Protein AF-0000000071013265 (afdb_homodimer)

Radius of gyration: 21.74 Å; Cα contacts (8 Å, |Δi|>4): 635; chains: 2; bounding box: 66×66×53 Å

Structure (mmCIF, N/CA/C/O backbone):
data_AF-0000000071013265-model_v1
#
loop_
_entity.id
_entity.type
_entity.pdbx_description
1 polymer 'GNAT family N-acetyltransferase'
#
loop_
_atom_site.group_PDB
_atom_site.id
_atom_site.type_symbol
_atom_site.label_atom_id
_atom_site.label_alt_id
_atom_site.label_comp_id
_atom_site.label_asym_id
_atom_site.label_entity_id
_atom_site.label_seq_id
_atom_site.pdbx_PDB_ins_code
_atom_site.Cartn_x
_atom_site.Cartn_y
_atom_site.Cartn_z
_atom_site.occupancy
_atom_site.B_iso_or_equiv
_atom_site.auth_seq_id
_atom_site.auth_comp_id
_atom_site.auth_asym_id
_atom_site.auth_atom_id
_atom_site.pdbx_PDB_model_num
ATOM 1 N N . MET A 1 1 ? -6.465 31.328 17.422 1 62.12 1 MET A N 1
ATOM 2 C CA . MET A 1 1 ? -6.059 31.594 16.047 1 62.12 1 MET A CA 1
ATOM 3 C C . MET A 1 1 ? -6.914 30.797 15.062 1 62.12 1 MET A C 1
ATOM 5 O O . MET A 1 1 ? -7.34 29.688 15.367 1 62.12 1 MET A O 1
ATOM 9 N N . SER A 1 2 ? -7.645 31.453 14.031 1 86.62 2 SER A N 1
ATOM 10 C CA . SER A 1 2 ? -8.82 30.938 13.328 1 86.62 2 SER A CA 1
ATOM 11 C C . SER A 1 2 ? -8.43 30.312 11.992 1 86.62 2 SER A C 1
ATOM 13 O O . SER A 1 2 ? -7.605 30.875 11.258 1 86.62 2 SER A O 1
ATOM 15 N N . TYR A 1 3 ? -8.305 29.156 11.797 1 95.19 3 TYR A N 1
ATOM 16 C CA . TYR A 1 3 ? -8.172 28.5 10.5 1 95.19 3 TYR A CA 1
ATOM 17 C C . TYR A 1 3 ? -9.531 28.078 9.953 1 95.19 3 TYR A C 1
ATOM 19 O O . TYR A 1 3 ? -10.5 27.969 10.711 1 95.19 3 TYR A O 1
ATOM 27 N N . ARG A 1 4 ? -9.562 28.047 8.633 1 97.06 4 ARG A N 1
ATOM 28 C CA . ARG A 1 4 ? -10.734 27.547 7.922 1 97.06 4 ARG A CA 1
ATOM 29 C C . ARG A 1 4 ? -10.422 26.219 7.23 1 97.06 4 ARG A C 1
ATOM 31 O O . ARG A 1 4 ? -9.406 26.094 6.539 1 97.06 4 ARG A O 1
ATOM 38 N N . ILE A 1 5 ? -11.344 25.234 7.445 1 98.06 5 ILE A N 1
ATOM 39 C CA . ILE A 1 5 ? -11.164 23.938 6.809 1 98.06 5 ILE A CA 1
ATOM 40 C C . ILE A 1 5 ? -12.117 23.797 5.621 1 98.06 5 ILE A C 1
ATOM 42 O O . ILE A 1 5 ? -13.305 24.094 5.734 1 98.06 5 ILE A O 1
ATOM 46 N N . ARG A 1 6 ? -11.57 23.375 4.52 1 98 6 ARG A N 1
ATOM 47 C CA . ARG A 1 6 ? -12.367 23.172 3.312 1 98 6 ARG A CA 1
ATOM 48 C C . ARG A 1 6 ? -11.797 22.062 2.447 1 98 6 ARG A C 1
ATOM 50 O O . ARG A 1 6 ? -10.703 21.562 2.721 1 98 6 ARG A O 1
ATOM 57 N N . ARG A 1 7 ? -12.531 21.719 1.395 1 97.88 7 ARG A N 1
ATOM 58 C CA . ARG A 1 7 ? -12.047 20.734 0.436 1 97.88 7 ARG A CA 1
ATOM 59 C C . ARG A 1 7 ? -10.906 21.297 -0.401 1 97.88 7 ARG A C 1
ATOM 61 O O . ARG A 1 7 ? -10.883 22.484 -0.71 1 97.88 7 ARG A O 1
ATOM 68 N N . PHE A 1 8 ? -9.992 20.438 -0.788 1 97.25 8 PHE A N 1
ATOM 69 C CA . PHE A 1 8 ? -8.914 20.781 -1.712 1 97.25 8 PHE A CA 1
ATOM 70 C C . PHE A 1 8 ? -9.477 21.094 -3.096 1 97.25 8 PHE A C 1
ATOM 72 O O . PHE A 1 8 ? -10.344 20.375 -3.598 1 97.25 8 PHE A O 1
ATOM 79 N N . ALA A 1 9 ? -8.984 22.188 -3.725 1 96.06 9 ALA A N 1
ATOM 80 C CA . ALA A 1 9 ? -9.43 22.609 -5.051 1 96.06 9 ALA A CA 1
ATOM 81 C C . ALA A 1 9 ? -8.281 22.547 -6.055 1 96.06 9 ALA A C 1
ATOM 83 O O . ALA A 1 9 ? -7.109 22.594 -5.668 1 96.06 9 ALA A O 1
ATOM 84 N N . PRO A 1 10 ? -8.617 22.484 -7.336 1 94.31 10 PRO A N 1
ATOM 85 C CA . PRO A 1 10 ? -7.578 22.453 -8.367 1 94.31 10 PRO A CA 1
ATOM 86 C C . PRO A 1 10 ? -6.645 23.656 -8.305 1 94.31 10 PRO A C 1
ATOM 88 O O . PRO A 1 10 ? -5.477 23.562 -8.688 1 94.31 10 PRO A O 1
ATOM 91 N N . THR A 1 11 ? -7.09 24.719 -7.82 1 95.5 11 THR A N 1
A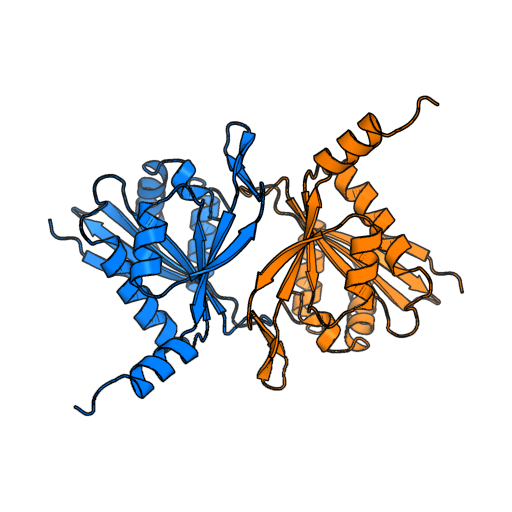TOM 92 C CA . THR A 1 11 ? -6.309 25.953 -7.773 1 95.5 11 THR A CA 1
ATOM 93 C C . THR A 1 11 ? -5.367 25.953 -6.57 1 95.5 11 THR A C 1
ATOM 95 O O . THR A 1 11 ? -4.582 26.875 -6.387 1 95.5 11 THR A O 1
ATOM 98 N N . ASP A 1 12 ? -5.355 24.906 -5.781 1 96.62 12 ASP A N 1
ATOM 99 C CA . ASP A 1 12 ? -4.629 24.891 -4.516 1 96.62 12 ASP A CA 1
ATOM 100 C C . ASP A 1 12 ? -3.227 24.312 -4.695 1 96.62 12 ASP A C 1
ATOM 102 O O . ASP A 1 12 ? -2.48 24.172 -3.725 1 96.62 12 ASP A O 1
ATOM 106 N N . ARG A 1 13 ? -2.85 23.984 -5.871 1 95.31 13 ARG A N 1
ATOM 107 C CA . ARG A 1 13 ? -1.606 23.266 -6.141 1 95.31 13 ARG A CA 1
ATOM 108 C C . ARG A 1 13 ? -0.409 24.016 -5.559 1 95.31 13 ARG A C 1
ATOM 110 O O . ARG A 1 13 ? 0.398 23.438 -4.832 1 95.31 13 ARG A O 1
ATOM 117 N N . ASP A 1 14 ? -0.271 25.266 -5.863 1 95.81 14 ASP A N 1
ATOM 118 C CA . ASP A 1 14 ? 0.893 26.031 -5.426 1 95.81 14 ASP A CA 1
ATOM 119 C C . ASP A 1 14 ? 0.912 26.188 -3.908 1 95.81 14 ASP A C 1
ATOM 121 O O . ASP A 1 14 ? 1.974 26.125 -3.285 1 95.81 14 ASP A O 1
ATOM 125 N N . ALA A 1 15 ? -0.206 26.438 -3.334 1 97.12 15 ALA A N 1
ATOM 126 C CA . ALA A 1 15 ? -0.3 26.562 -1.881 1 97.12 15 ALA A CA 1
ATOM 127 C C . ALA A 1 15 ? 0.102 25.25 -1.204 1 97.12 15 ALA A C 1
ATOM 129 O O . ALA A 1 15 ? 0.763 25.25 -0.163 1 97.12 15 ALA A O 1
ATOM 130 N N . MET A 1 16 ? -0.278 24.141 -1.794 1 97.19 16 MET A N 1
ATOM 131 C CA . MET A 1 16 ? 0.091 22.828 -1.257 1 97.19 16 MET A CA 1
ATOM 132 C C . MET A 1 16 ? 1.6 22.625 -1.336 1 97.19 16 MET A C 1
ATOM 134 O O . MET A 1 16 ? 2.215 22.141 -0.38 1 97.19 16 MET A O 1
ATOM 138 N N . LEU A 1 17 ? 2.135 22.969 -2.463 1 97 17 LEU A N 1
ATOM 139 C CA . LEU A 1 17 ? 3.576 22.828 -2.627 1 97 17 LEU A CA 1
ATOM 140 C C . LEU A 1 17 ? 4.324 23.672 -1.596 1 97 17 LEU A C 1
ATOM 142 O O . LEU A 1 17 ? 5.289 23.203 -0.988 1 97 17 LEU A O 1
ATOM 146 N N . ALA A 1 18 ? 3.869 24.859 -1.366 1 97.19 18 ALA A N 1
ATOM 147 C CA . ALA A 1 18 ? 4.477 25.734 -0.37 1 97.19 18 ALA A CA 1
ATOM 148 C C . ALA A 1 18 ? 4.355 25.141 1.03 1 97.19 18 ALA A C 1
ATOM 150 O O . ALA A 1 18 ? 5.312 25.188 1.811 1 97.19 18 ALA A O 1
ATOM 151 N N . PHE A 1 19 ? 3.27 24.656 1.277 1 97.81 19 PHE A N 1
ATOM 152 C CA . PHE A 1 19 ? 3.031 24 2.562 1 97.81 19 PHE A CA 1
ATOM 153 C C . PHE A 1 19 ? 3.982 22.828 2.762 1 97.81 19 PHE A C 1
ATOM 155 O O . PHE A 1 19 ? 4.641 22.734 3.801 1 97.81 19 PHE A O 1
ATOM 162 N N . ALA A 1 20 ? 4.059 21.984 1.781 1 97.12 20 ALA A N 1
ATOM 163 C CA . ALA A 1 20 ? 4.914 20.797 1.833 1 97.12 20 ALA A CA 1
ATOM 164 C C . ALA A 1 20 ? 6.375 21.188 2.055 1 97.12 20 ALA A C 1
ATOM 166 O O . ALA A 1 20 ? 7.086 20.547 2.828 1 97.12 20 ALA A O 1
ATOM 167 N N . GLU A 1 21 ? 6.766 22.219 1.473 1 96.19 21 GLU A N 1
ATOM 168 C CA . GLU A 1 21 ? 8.148 22.688 1.569 1 96.19 21 GLU A CA 1
ATOM 169 C C . GLU A 1 21 ? 8.5 23.062 3.002 1 96.19 21 GLU A C 1
ATOM 171 O O . GLU A 1 21 ? 9.648 22.938 3.422 1 96.19 21 GLU A O 1
ATOM 176 N N . GLY A 1 22 ? 7.551 23.484 3.703 1 96.19 22 GLY A N 1
ATOM 177 C CA . GLY A 1 22 ? 7.785 23.938 5.066 1 96.19 22 GLY A CA 1
ATOM 178 C C . GLY A 1 22 ? 7.766 22.812 6.082 1 96.19 22 GLY A C 1
ATOM 179 O O . GLY A 1 22 ? 8.086 23.016 7.254 1 96.19 22 GLY A O 1
ATOM 180 N N . LEU A 1 23 ? 7.438 21.688 5.676 1 97 23 LEU A N 1
ATOM 181 C CA . LEU A 1 23 ? 7.336 20.547 6.59 1 97 23 LEU A CA 1
ATOM 182 C C . LEU A 1 23 ? 8.688 19.859 6.754 1 97 23 LEU A C 1
ATOM 184 O O . LEU A 1 23 ? 9.445 19.734 5.789 1 97 23 LEU A O 1
ATOM 188 N N . PRO A 1 24 ? 8.977 19.375 8 1 95.81 24 PRO A N 1
ATOM 189 C CA . PRO A 1 24 ? 10.156 18.516 8.148 1 95.81 24 PRO A CA 1
ATOM 190 C C . PRO A 1 24 ? 10.047 17.219 7.336 1 95.81 24 PRO A C 1
ATOM 192 O O . PRO A 1 24 ? 8.961 16.641 7.227 1 95.81 24 PRO A O 1
ATOM 195 N N . GLU A 1 25 ? 11.148 16.812 6.793 1 95.06 25 GLU A N 1
ATOM 196 C CA . GLU A 1 25 ? 11.188 15.602 5.988 1 95.06 25 GLU A CA 1
ATOM 197 C C . GLU A 1 25 ? 10.594 14.414 6.75 1 95.06 25 GLU A C 1
ATOM 199 O O . GLU A 1 25 ? 9.852 13.617 6.18 1 95.06 25 GLU A O 1
ATOM 204 N N . HIS A 1 26 ? 10.906 14.359 7.98 1 94.94 26 HIS A N 1
ATOM 205 C CA . HIS A 1 26 ? 10.477 13.25 8.828 1 94.94 26 HIS A CA 1
ATOM 206 C C . HIS A 1 26 ? 8.961 13.117 8.828 1 94.94 26 HIS A C 1
ATOM 208 O O . HIS A 1 26 ? 8.43 12 8.891 1 94.94 26 HIS A O 1
ATOM 214 N N . ASP A 1 27 ? 8.25 14.188 8.609 1 94.88 27 ASP A N 1
ATOM 215 C CA . ASP A 1 27 ? 6.793 14.211 8.625 1 94.88 27 ASP A CA 1
ATOM 216 C C . ASP A 1 27 ? 6.219 13.609 7.344 1 94.88 27 ASP A C 1
ATOM 218 O O . ASP A 1 27 ? 5.023 13.32 7.27 1 94.88 27 ASP A O 1
ATOM 222 N N . LEU A 1 28 ? 7.074 13.375 6.41 1 95.75 28 LEU A N 1
ATOM 223 C CA . LEU A 1 28 ? 6.598 13.016 5.082 1 95.75 28 LEU A CA 1
ATOM 224 C C . LEU A 1 28 ? 6.855 11.539 4.797 1 95.75 28 LEU A C 1
ATOM 226 O O . LEU A 1 28 ? 6.352 10.992 3.812 1 95.75 28 LEU A O 1
ATOM 230 N N . LEU A 1 29 ? 7.52 10.836 5.68 1 93.19 29 LEU A N 1
ATOM 231 C CA . LEU A 1 29 ? 8.031 9.492 5.41 1 93.19 29 LEU A CA 1
ATOM 232 C C . LEU A 1 29 ? 6.891 8.484 5.312 1 93.19 29 LEU A C 1
ATOM 234 O O . LEU A 1 29 ? 7.023 7.457 4.648 1 93.19 29 LEU A O 1
ATOM 238 N N . PHE A 1 30 ? 5.828 8.758 5.953 1 92.56 30 PHE A N 1
ATOM 239 C CA . PHE A 1 30 ? 4.719 7.812 5.914 1 92.56 30 PHE A CA 1
ATOM 240 C C . PHE A 1 30 ? 3.975 7.91 4.586 1 92.56 30 PHE A C 1
ATOM 242 O O . PHE A 1 30 ? 3.184 7.027 4.25 1 92.56 30 PHE A O 1
ATOM 249 N N . LEU A 1 31 ? 4.242 8.969 3.92 1 91.88 31 LEU A N 1
ATOM 250 C CA . LEU A 1 31 ? 3.639 9.094 2.598 1 91.88 31 LEU A CA 1
ATOM 251 C C . LEU A 1 31 ? 4.359 8.211 1.584 1 91.88 31 LEU A C 1
ATOM 253 O O . LEU A 1 31 ? 5.52 7.844 1.79 1 91.88 31 LEU A O 1
ATOM 257 N N . GLY A 1 32 ? 3.764 7.738 0.638 1 91.12 32 GLY A N 1
ATOM 258 C CA . GLY A 1 32 ? 4.383 6.891 -0.368 1 91.12 32 GLY A CA 1
ATOM 259 C C . GLY A 1 32 ? 5.492 7.586 -1.135 1 91.12 32 GLY A C 1
ATOM 260 O O . GLY A 1 32 ? 6.469 6.949 -1.532 1 91.12 32 GLY A O 1
ATOM 261 N N . ARG A 1 33 ? 5.336 8.922 -1.305 1 90.12 33 ARG A N 1
ATOM 262 C CA . ARG A 1 33 ? 6.301 9.703 -2.068 1 90.12 33 ARG A CA 1
ATOM 263 C C . ARG A 1 33 ? 6.484 11.094 -1.455 1 90.12 33 ARG A C 1
ATOM 265 O O . ARG A 1 33 ? 5.684 11.516 -0.621 1 90.12 33 ARG A O 1
ATOM 272 N N . ASP A 1 34 ? 7.586 11.688 -1.926 1 93.31 34 ASP A N 1
ATOM 273 C CA . ASP A 1 34 ? 7.949 13 -1.41 1 93.31 34 ASP A CA 1
ATOM 274 C C . ASP A 1 34 ? 6.98 14.07 -1.9 1 93.31 34 ASP A C 1
ATOM 276 O O . ASP A 1 34 ? 7.055 14.508 -3.053 1 93.31 34 ASP A O 1
ATOM 280 N N . LEU A 1 35 ? 6.199 14.57 -1.016 1 94.81 35 LEU A N 1
ATOM 281 C CA . LEU A 1 35 ? 5.164 15.547 -1.327 1 94.81 35 LEU A CA 1
ATOM 282 C C . LEU A 1 35 ? 5.781 16.875 -1.772 1 94.81 35 LEU A C 1
ATOM 284 O O . LEU A 1 35 ? 5.094 17.719 -2.342 1 94.81 35 LEU A O 1
ATOM 288 N N . LYS A 1 36 ? 7.043 17.047 -1.622 1 95.06 36 LYS A N 1
ATOM 289 C CA . LYS A 1 36 ? 7.707 18.281 -2.037 1 95.06 36 LYS A CA 1
ATOM 290 C C . LYS A 1 36 ? 7.953 18.297 -3.543 1 95.06 36 LYS A C 1
ATOM 292 O O . LYS A 1 36 ? 8.25 19.344 -4.117 1 95.06 36 LYS A O 1
ATOM 297 N N . HIS A 1 37 ? 7.859 17.156 -4.121 1 93.81 37 HIS A N 1
ATOM 298 C CA . HIS A 1 37 ? 8.023 17.094 -5.57 1 93.81 37 HIS A CA 1
ATOM 299 C C . HIS A 1 37 ? 6.73 17.484 -6.285 1 93.81 37 HIS A C 1
ATOM 301 O O . HIS A 1 37 ? 5.68 16.875 -6.047 1 93.81 37 HIS A O 1
ATOM 307 N N . PRO A 1 38 ? 6.816 18.359 -7.242 1 94.5 38 PRO A N 1
ATOM 308 C CA . PRO A 1 38 ? 5.602 18.859 -7.895 1 94.5 38 PRO A CA 1
ATOM 309 C C . PRO A 1 38 ? 4.797 17.75 -8.562 1 94.5 38 PRO A C 1
ATOM 311 O O . PRO A 1 38 ? 3.562 17.797 -8.562 1 94.5 38 PRO A O 1
ATOM 314 N N . ARG A 1 39 ? 5.414 16.781 -9.07 1 93.75 39 ARG A N 1
ATOM 315 C CA . ARG A 1 39 ? 4.703 15.688 -9.734 1 93.75 39 ARG A CA 1
ATOM 316 C C . ARG A 1 39 ? 3.857 14.898 -8.734 1 93.75 39 ARG A C 1
ATOM 318 O O . ARG A 1 39 ? 2.859 14.281 -9.117 1 93.75 39 ARG A O 1
ATOM 325 N N . VAL A 1 40 ? 4.344 14.891 -7.512 1 95.19 40 VAL A N 1
ATOM 326 C CA . VAL A 1 40 ? 3.586 14.18 -6.488 1 95.19 40 VAL A CA 1
ATOM 327 C C . VAL A 1 40 ? 2.311 14.953 -6.16 1 95.19 40 VAL A C 1
ATOM 329 O O . VAL A 1 40 ? 1.244 14.352 -5.988 1 95.19 40 VAL A O 1
ATOM 332 N N . VAL A 1 41 ? 2.357 16.25 -6.156 1 95.5 41 VAL A N 1
ATOM 333 C CA . VAL A 1 41 ? 1.185 17.078 -5.938 1 95.5 41 VAL A CA 1
ATOM 334 C C . VAL A 1 41 ? 0.23 16.953 -7.125 1 95.5 41 VAL A C 1
ATOM 336 O O . VAL A 1 41 ? -0.987 16.891 -6.941 1 95.5 41 VAL A O 1
ATOM 339 N N . ASP A 1 42 ? 0.784 16.875 -8.328 1 95.88 42 ASP A N 1
ATOM 340 C CA . ASP A 1 42 ? -0.034 16.672 -9.516 1 95.88 42 ASP A CA 1
ATOM 341 C C . ASP A 1 42 ? -0.794 15.352 -9.438 1 95.88 42 ASP A C 1
ATOM 343 O O . ASP A 1 42 ? -1.983 15.289 -9.758 1 95.88 42 ASP A O 1
ATOM 347 N N . ALA A 1 43 ? -0.079 14.367 -9.031 1 93.75 43 ALA A N 1
ATOM 348 C CA . ALA A 1 43 ? -0.701 13.055 -8.898 1 93.75 43 ALA A CA 1
ATOM 349 C C . ALA A 1 43 ? -1.789 13.062 -7.832 1 93.75 43 ALA A C 1
ATOM 351 O O . ALA A 1 43 ? -2.818 12.398 -7.977 1 93.75 43 ALA A O 1
ATOM 352 N N . TRP A 1 44 ? -1.525 13.742 -6.805 1 94.69 44 TRP A N 1
ATOM 353 C CA . TRP A 1 44 ? -2.514 13.922 -5.742 1 94.69 44 TRP A CA 1
ATOM 354 C C . TRP A 1 44 ? -3.781 14.57 -6.285 1 94.69 44 TRP A C 1
ATOM 356 O O . TRP A 1 44 ? -4.887 14.07 -6.062 1 94.69 44 TRP A O 1
ATOM 366 N N . GLN A 1 45 ? -3.613 15.586 -6.996 1 95.44 45 GLN A N 1
ATOM 367 C CA . GLN A 1 45 ? -4.742 16.281 -7.609 1 95.44 45 GLN A CA 1
ATOM 368 C C . GLN A 1 45 ? -5.508 15.359 -8.555 1 95.44 45 GLN A C 1
ATOM 370 O O . GLN A 1 45 ? -6.738 15.32 -8.523 1 95.44 45 GLN A O 1
ATOM 375 N N . SER A 1 46 ? -4.801 14.68 -9.367 1 96.19 46 SER A N 1
ATOM 376 C CA . SER A 1 46 ? -5.434 13.742 -10.281 1 96.19 46 SER A CA 1
ATOM 377 C C . SER A 1 46 ? -6.238 12.688 -9.531 1 96.19 46 SER A C 1
ATOM 379 O O . SER A 1 46 ? -7.348 12.336 -9.938 1 96.19 46 SER A O 1
ATOM 381 N N . ALA A 1 47 ? -5.68 12.211 -8.477 1 95.69 47 ALA A N 1
ATOM 382 C CA . ALA A 1 47 ? -6.344 11.195 -7.676 1 95.69 47 ALA A CA 1
ATOM 383 C C . ALA A 1 47 ? -7.617 11.742 -7.035 1 95.69 47 ALA A C 1
ATOM 385 O O . ALA A 1 47 ? -8.602 11.016 -6.875 1 95.69 47 ALA A O 1
ATOM 386 N N . ILE A 1 48 ? -7.613 12.961 -6.664 1 96.25 48 ILE A N 1
ATOM 387 C CA . ILE A 1 48 ? -8.805 13.617 -6.141 1 96.25 48 ILE A CA 1
ATOM 388 C C . ILE A 1 48 ? -9.875 13.688 -7.227 1 96.25 48 ILE A C 1
ATOM 390 O O . ILE A 1 48 ? -11.031 13.336 -6.992 1 96.25 48 ILE A O 1
ATOM 394 N N . GLU A 1 49 ? -9.469 14.07 -8.375 1 95.5 49 GLU A N 1
ATOM 395 C CA . GLU A 1 49 ? -10.391 14.219 -9.492 1 95.5 49 GLU A CA 1
ATOM 396 C C . GLU A 1 49 ? -11 12.875 -9.883 1 95.5 49 GLU A C 1
ATOM 398 O O . GLU A 1 49 ? -12.164 12.805 -10.297 1 95.5 49 GLU A O 1
ATOM 403 N N . GLU A 1 50 ? -10.234 11.906 -9.719 1 94.5 50 GLU A N 1
ATOM 404 C CA . GLU A 1 50 ? -10.68 10.562 -10.086 1 94.5 50 GLU A CA 1
ATOM 405 C C . GLU A 1 50 ? -11.523 9.945 -8.969 1 94.5 50 GLU A C 1
ATOM 407 O O . GLU A 1 50 ? -12.102 8.867 -9.148 1 94.5 50 GLU A O 1
ATOM 412 N N . GLY A 1 51 ? -11.508 10.531 -7.82 1 93.38 51 GLY A N 1
ATOM 413 C CA . GLY A 1 51 ? -12.352 10.07 -6.734 1 93.38 51 GLY A CA 1
ATOM 414 C C . GLY A 1 51 ? -11.648 9.117 -5.789 1 93.38 51 GLY A C 1
ATOM 415 O O . GLY A 1 51 ? -12.281 8.523 -4.914 1 93.38 51 GLY A O 1
ATOM 416 N N . TRP A 1 52 ? -10.32 8.984 -5.895 1 95.19 52 TRP A N 1
ATOM 417 C CA . TRP A 1 52 ? -9.547 8.062 -5.066 1 95.19 52 TRP A CA 1
ATOM 418 C C . TRP A 1 52 ? -9.188 8.703 -3.732 1 95.19 52 TRP A C 1
ATOM 420 O O . TRP A 1 52 ? -8.906 8 -2.754 1 95.19 52 TRP A O 1
ATOM 430 N N . ILE A 1 53 ? -9.156 10.055 -3.768 1 97.81 53 ILE A N 1
ATOM 431 C CA . ILE A 1 53 ? -8.742 10.789 -2.578 1 97.81 53 ILE A CA 1
ATOM 432 C C . ILE A 1 53 ? -9.766 11.883 -2.266 1 97.81 53 ILE A C 1
ATOM 434 O O . ILE A 1 53 ? -10.164 12.641 -3.152 1 97.81 53 ILE A O 1
ATOM 438 N N . ASP A 1 54 ? -10.242 11.875 -1.111 1 98.19 54 ASP A N 1
ATOM 439 C CA . ASP A 1 54 ? -10.898 13.039 -0.534 1 98.19 54 ASP A CA 1
ATOM 440 C C . ASP A 1 54 ? -9.938 13.852 0.332 1 98.19 54 ASP A C 1
ATOM 442 O O . ASP A 1 54 ? -9.383 13.328 1.305 1 98.19 54 ASP A O 1
ATOM 446 N N . SER A 1 55 ? -9.781 15.102 0.014 1 98.25 55 SER A N 1
ATOM 447 C CA . SER A 1 55 ? -8.75 15.883 0.689 1 98.25 55 SER A CA 1
ATOM 448 C C . SER A 1 55 ? -9.328 17.156 1.289 1 98.25 55 SER A C 1
ATOM 450 O O . SER A 1 55 ? -10.125 17.859 0.644 1 98.25 55 SER A O 1
ATOM 452 N N . LEU A 1 56 ? -8.961 17.438 2.521 1 98.56 56 LEU A N 1
ATOM 453 C CA . LEU A 1 56 ? -9.242 18.688 3.217 1 98.56 56 LEU A CA 1
ATOM 454 C C . LEU A 1 56 ? -7.969 19.5 3.416 1 98.56 56 LEU A C 1
ATOM 456 O O . LEU A 1 56 ? -6.883 18.922 3.553 1 98.56 56 LEU A O 1
ATOM 460 N N . VAL A 1 57 ? -8.164 20.812 3.449 1 98.5 57 VAL A N 1
ATOM 461 C CA . VAL A 1 57 ? -7.066 21.703 3.797 1 98.5 57 VAL A CA 1
ATOM 462 C C . VAL A 1 57 ? -7.539 22.719 4.844 1 98.5 57 VAL A C 1
ATOM 464 O O . VAL A 1 57 ? -8.711 23.094 4.855 1 98.5 57 VAL A O 1
ATOM 467 N N . ALA A 1 58 ? -6.621 23.031 5.711 1 98.56 58 ALA A N 1
ATOM 468 C CA . ALA A 1 58 ? -6.805 24.141 6.652 1 98.56 58 ALA A CA 1
ATOM 469 C C . ALA A 1 58 ? -5.969 25.344 6.254 1 98.56 58 ALA A C 1
ATOM 471 O O . ALA A 1 58 ? -4.762 25.234 6.027 1 98.56 58 ALA A O 1
ATOM 472 N N . GLU A 1 59 ? -6.613 26.438 6.199 1 97.56 59 GLU A N 1
ATOM 473 C CA . GLU A 1 59 ? -5.938 27.641 5.746 1 97.56 59 GLU A CA 1
ATOM 474 C C . GLU A 1 59 ? -6.043 28.75 6.789 1 97.56 59 GLU A C 1
ATOM 476 O O . GLU A 1 59 ? -7.082 28.922 7.43 1 97.56 59 GLU A O 1
ATOM 481 N N . GLU A 1 60 ? -4.938 29.406 6.965 1 95.62 60 GLU A N 1
ATOM 482 C CA . GLU A 1 60 ? -4.816 30.625 7.766 1 95.62 60 GLU A CA 1
ATOM 483 C C . GLU A 1 60 ? -4.062 31.719 7.008 1 95.62 60 GLU A C 1
ATOM 485 O O . GLU A 1 60 ? -2.939 31.5 6.547 1 95.62 60 GLU A O 1
ATOM 490 N N . ASP A 1 61 ? -4.656 32.938 6.871 1 91.62 61 ASP A N 1
ATOM 491 C CA . ASP A 1 61 ? -4.051 34.062 6.156 1 91.62 61 ASP A CA 1
ATOM 492 C C . ASP A 1 61 ? -3.574 33.625 4.77 1 91.62 61 ASP A C 1
ATOM 494 O O . ASP A 1 61 ? -2.422 33.844 4.402 1 91.62 61 ASP A O 1
ATOM 498 N N . GLU A 1 62 ? -4.367 32.781 4.07 1 89 62 GLU A N 1
ATOM 499 C CA . GLU A 1 62 ? -4.191 32.344 2.691 1 89 62 GLU A CA 1
ATOM 500 C C . GLU A 1 62 ? -3.039 31.359 2.568 1 89 62 GLU A C 1
ATOM 502 O O . GLU A 1 62 ? -2.535 31.109 1.469 1 89 62 GLU A O 1
ATOM 507 N N . ARG A 1 63 ? -2.674 30.859 3.748 1 95.69 63 ARG A N 1
ATOM 508 C CA . ARG A 1 63 ? -1.637 29.828 3.764 1 95.69 63 ARG A CA 1
ATOM 509 C C . ARG A 1 63 ? -2.164 28.531 4.363 1 95.69 63 ARG A C 1
ATOM 511 O O . ARG A 1 63 ? -2.924 28.547 5.332 1 95.69 63 ARG A O 1
ATOM 518 N N . PHE A 1 64 ? -1.711 27.453 3.754 1 98 64 PHE A N 1
ATOM 519 C CA . PHE A 1 64 ? -2.068 26.156 4.324 1 98 64 PHE A CA 1
ATOM 520 C C . PHE A 1 64 ? -1.301 25.906 5.613 1 98 64 PHE A C 1
ATOM 522 O O . PHE A 1 64 ? -0.098 26.172 5.688 1 98 64 PHE A O 1
ATOM 529 N N . VAL A 1 65 ? -2.023 25.469 6.641 1 98.12 65 VAL A N 1
ATOM 530 C CA . VAL A 1 65 ? -1.388 25.156 7.918 1 98.12 65 VAL A CA 1
ATOM 531 C C . VAL A 1 65 ? -1.65 23.703 8.281 1 98.12 65 VAL A C 1
ATOM 533 O O . VAL A 1 65 ? -1.143 23.203 9.289 1 98.12 65 VAL A O 1
ATOM 536 N N . GLY A 1 66 ? -2.389 23 7.496 1 98.38 66 GLY A N 1
ATOM 537 C CA . GLY A 1 66 ? -2.666 21.578 7.684 1 98.38 66 GLY A CA 1
ATOM 538 C C . GLY A 1 66 ? -3.461 20.969 6.543 1 98.38 66 GLY A C 1
ATOM 539 O O . GLY A 1 66 ? -4.082 21.688 5.758 1 98.38 66 GLY A O 1
ATOM 540 N N . THR A 1 67 ? -3.381 19.688 6.398 1 98.56 67 THR A N 1
ATOM 541 C CA . THR A 1 67 ? -4.172 18.953 5.426 1 98.56 67 THR A CA 1
ATOM 542 C C . THR A 1 67 ? -4.438 17.531 5.922 1 98.56 67 THR A C 1
ATOM 544 O O . THR A 1 67 ? -3.676 17 6.727 1 98.56 67 THR A O 1
ATOM 547 N N . ALA A 1 68 ? -5.527 16.984 5.512 1 98.62 68 ALA A N 1
ATOM 548 C CA . ALA A 1 68 ? -5.875 15.586 5.734 1 98.62 68 ALA A CA 1
ATOM 549 C C . ALA A 1 68 ? -6.52 14.977 4.492 1 98.62 68 ALA A C 1
ATOM 551 O O . ALA A 1 68 ? -7.156 15.688 3.707 1 98.62 68 ALA A O 1
ATOM 552 N N . ALA A 1 69 ? -6.332 13.719 4.371 1 98.56 69 ALA A N 1
ATOM 553 C CA . ALA A 1 69 ? -6.898 13.039 3.207 1 98.56 69 ALA A CA 1
ATOM 554 C C . ALA A 1 69 ? -7.359 11.633 3.568 1 98.56 69 ALA A C 1
ATOM 556 O O . ALA A 1 69 ? -6.828 11.016 4.496 1 98.56 69 ALA A O 1
ATOM 557 N N . LEU A 1 70 ? -8.383 11.219 2.908 1 98.44 70 LEU A N 1
ATOM 558 C CA . LEU A 1 70 ? -8.828 9.828 2.875 1 98.44 70 LEU A CA 1
ATOM 559 C C . LEU A 1 70 ? -8.492 9.18 1.535 1 98.44 70 LEU A C 1
ATOM 561 O O . LEU A 1 70 ? -8.984 9.609 0.491 1 98.44 70 LEU A O 1
ATOM 565 N N . VAL A 1 71 ? -7.625 8.211 1.584 1 98.25 71 VAL A N 1
ATOM 566 C CA . VAL A 1 71 ? -7.215 7.496 0.38 1 98.25 71 VAL A CA 1
ATOM 567 C C . VAL A 1 71 ? -7.875 6.121 0.344 1 98.25 71 VAL A C 1
ATOM 569 O O . VAL A 1 71 ? -7.812 5.371 1.319 1 98.25 71 VAL A O 1
ATOM 572 N N . ARG A 1 72 ? -8.484 5.801 -0.762 1 96.44 72 ARG A N 1
ATOM 573 C CA . ARG A 1 72 ? -9.125 4.5 -0.915 1 96.44 72 ARG A CA 1
ATOM 574 C C . ARG A 1 72 ? -9.094 4.039 -2.369 1 96.44 72 ARG A C 1
ATOM 576 O O . ARG A 1 72 ? -8.945 4.855 -3.281 1 96.44 72 ARG A O 1
ATOM 583 N N . ASP A 1 73 ? -9.102 2.783 -2.59 1 94.81 73 ASP A N 1
ATOM 584 C CA . ASP A 1 73 ? -9.258 2.178 -3.91 1 94.81 73 ASP A CA 1
ATOM 585 C C . ASP A 1 73 ? -10.609 1.467 -4.027 1 94.81 73 ASP A C 1
ATOM 587 O O . ASP A 1 73 ? -10.742 0.311 -3.621 1 94.81 73 ASP A O 1
ATOM 591 N N . PRO A 1 74 ? -11.562 2.119 -4.648 1 93.25 74 PRO A N 1
ATOM 592 C CA . PRO A 1 74 ? -12.906 1.536 -4.707 1 93.25 74 PRO A CA 1
ATOM 593 C C . PRO A 1 74 ? -12.977 0.298 -5.598 1 93.25 74 PRO A C 1
ATOM 595 O O . PRO A 1 74 ? -13.977 -0.423 -5.586 1 93.25 74 PRO A O 1
ATOM 598 N N . LEU A 1 75 ? -11.906 0.056 -6.301 1 91.94 75 LEU A N 1
ATOM 599 C CA . LEU A 1 75 ? -11.93 -1.039 -7.266 1 91.94 75 LEU A CA 1
ATOM 600 C C . LEU A 1 75 ? -11.125 -2.23 -6.75 1 91.94 75 LEU A C 1
ATOM 602 O O . LEU A 1 75 ? -11.016 -3.252 -7.43 1 91.94 75 LEU A O 1
ATOM 606 N N . GLY A 1 76 ? -10.578 -2.15 -5.574 1 94.69 76 GLY A N 1
ATOM 607 C CA . GLY A 1 76 ? -9.719 -3.199 -5.047 1 94.69 76 GLY A CA 1
ATOM 608 C C . GLY A 1 76 ? -10.438 -4.121 -4.074 1 94.69 76 GLY A C 1
ATOM 609 O O . GLY A 1 76 ? -11.617 -3.926 -3.781 1 94.69 76 GLY A O 1
ATOM 610 N N . TRP A 1 77 ? -9.703 -5.137 -3.59 1 96.69 77 TRP A N 1
ATOM 611 C CA . TRP A 1 77 ? -10.219 -6.082 -2.604 1 96.69 77 TRP A CA 1
ATOM 612 C C . TRP A 1 77 ? -10.383 -5.41 -1.244 1 96.69 77 TRP A C 1
ATOM 614 O O . TRP A 1 77 ? -11.047 -5.949 -0.357 1 96.69 77 TRP A O 1
ATOM 624 N N . SER A 1 78 ? -9.805 -4.219 -1.111 1 97.25 78 SER A N 1
ATOM 625 C CA . SER A 1 78 ? -9.867 -3.488 0.151 1 97.25 78 SER A CA 1
ATOM 626 C C . SER A 1 78 ? -10.688 -2.211 0.012 1 97.25 78 SER A C 1
ATOM 628 O O . SER A 1 78 ? -10.367 -1.193 0.633 1 97.25 78 SER A O 1
ATOM 630 N N . ALA A 1 79 ? -11.672 -2.229 -0.778 1 95.5 79 ALA A N 1
ATOM 631 C CA . ALA A 1 79 ? -12.477 -1.04 -1.046 1 95.5 79 ALA A CA 1
ATOM 632 C C . ALA A 1 79 ? -13.125 -0.516 0.232 1 95.5 79 ALA A C 1
ATOM 634 O O . ALA A 1 79 ? -13.477 0.663 0.319 1 95.5 79 ALA A O 1
ATOM 635 N N . HIS A 1 80 ? -13.289 -1.335 1.224 1 96.31 80 HIS A N 1
ATOM 636 C CA . HIS A 1 80 ? -13.922 -0.966 2.484 1 96.31 80 HIS A CA 1
ATOM 637 C C . HIS A 1 80 ? -12.906 -0.367 3.455 1 96.31 80 HIS A C 1
ATOM 639 O O . HIS A 1 80 ? -13.266 0.033 4.562 1 96.31 80 HIS A O 1
ATOM 645 N N . VAL A 1 81 ? -11.625 -0.313 3.086 1 97.5 81 VAL A N 1
ATOM 646 C CA . VAL A 1 81 ? -10.547 0.22 3.914 1 97.5 81 VAL A CA 1
ATOM 647 C C . VAL A 1 81 ? -10.117 1.584 3.381 1 97.5 81 VAL A C 1
ATOM 649 O O . VAL A 1 81 ? -9.875 1.742 2.182 1 97.5 81 VAL A O 1
ATOM 652 N N . GLY A 1 82 ? -10.031 2.564 4.215 1 98.06 82 GLY A N 1
ATOM 653 C CA . GLY A 1 82 ? -9.508 3.879 3.881 1 98.06 82 GLY A CA 1
ATOM 654 C C . GLY A 1 82 ? -8.266 4.246 4.672 1 98.06 82 GLY A C 1
ATOM 655 O O . GLY A 1 82 ? -8.195 4.012 5.879 1 98.06 82 GLY A O 1
ATOM 656 N N . GLU A 1 83 ? -7.305 4.773 4 1 98.5 83 GLU A N 1
ATOM 657 C CA . GLU A 1 83 ? -6.102 5.281 4.656 1 98.5 83 GLU A CA 1
ATOM 658 C C . GLU A 1 83 ? -6.203 6.781 4.906 1 98.5 83 GLU A C 1
ATOM 660 O O . GLU A 1 83 ? -6.5 7.551 3.99 1 98.5 83 GLU A O 1
ATOM 665 N N . ILE A 1 84 ? -5.887 7.164 6.125 1 98.38 84 ILE A N 1
ATOM 666 C CA . ILE A 1 84 ? -5.898 8.578 6.488 1 98.38 84 ILE A CA 1
ATOM 667 C C . ILE A 1 84 ? -4.477 9.133 6.449 1 98.38 84 ILE A C 1
ATOM 669 O O . ILE A 1 84 ? -3.543 8.508 6.957 1 98.38 84 ILE A O 1
ATOM 673 N N . ARG A 1 85 ? -4.336 10.242 5.836 1 98.31 85 ARG A N 1
ATOM 674 C CA . ARG A 1 85 ? -3.107 11.023 5.844 1 98.31 85 ARG A CA 1
ATOM 675 C C .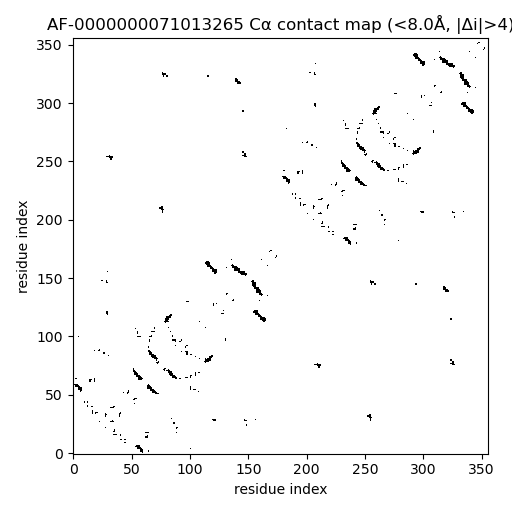 ARG A 1 85 ? -3.324 12.383 6.504 1 98.31 85 ARG A C 1
ATOM 677 O O . ARG A 1 85 ? -4.266 13.102 6.164 1 98.31 85 ARG A O 1
ATOM 684 N N . LEU A 1 86 ? -2.498 12.688 7.484 1 98.19 86 LEU A N 1
ATOM 685 C CA . LEU A 1 86 ? -2.621 13.945 8.219 1 98.19 86 LEU A CA 1
ATOM 686 C C . LEU A 1 86 ? -1.278 14.664 8.297 1 98.19 86 LEU A C 1
ATOM 688 O O . LEU A 1 86 ? -0.266 14.062 8.656 1 98.19 86 LEU A O 1
ATOM 692 N N . LEU A 1 87 ? -1.28 15.875 7.883 1 98 87 LEU A N 1
ATOM 693 C CA . LEU A 1 87 ? -0.128 16.766 8.008 1 98 87 LEU A CA 1
ATOM 694 C C . LEU A 1 87 ? -0.525 18.078 8.656 1 98 87 LEU A C 1
ATOM 696 O O . LEU A 1 87 ? -1.485 18.734 8.227 1 98 87 LEU A O 1
ATOM 700 N N . VAL A 1 88 ? 0.191 18.438 9.633 1 97.5 88 VAL A N 1
ATOM 701 C CA . VAL A 1 88 ? -0.052 19.703 10.344 1 97.5 88 VAL A CA 1
ATOM 702 C C . VAL A 1 88 ? 1.246 20.5 10.438 1 97.5 88 VAL A C 1
ATOM 704 O O . VAL A 1 88 ? 2.299 19.953 10.766 1 97.5 88 VAL A O 1
ATOM 707 N N . SER A 1 89 ? 1.154 21.766 10.172 1 97.06 89 SER A N 1
ATOM 708 C CA . SER A 1 89 ? 2.312 22.641 10.336 1 97.06 89 SER A CA 1
ATOM 709 C C . SER A 1 89 ? 2.881 22.547 11.75 1 97.06 89 SER A C 1
ATOM 711 O O . SER A 1 89 ? 2.129 22.5 12.727 1 97.06 89 SER A O 1
ATOM 713 N N . PRO A 1 90 ? 4.219 22.594 11.82 1 94.75 90 PRO A N 1
ATOM 714 C CA . PRO A 1 90 ? 4.828 22.547 13.148 1 94.75 90 PRO A CA 1
ATOM 715 C C . PRO A 1 90 ? 4.348 23.672 14.062 1 94.75 90 PRO A C 1
ATOM 717 O O . PRO A 1 90 ? 4.199 23.469 15.273 1 94.75 90 PRO A O 1
ATOM 720 N N . THR A 1 91 ? 4 24.734 13.547 1 92.69 91 THR A N 1
ATOM 721 C CA . THR A 1 91 ? 3.637 25.922 14.328 1 92.69 91 THR A CA 1
ATOM 722 C C . THR A 1 91 ? 2.191 25.812 14.812 1 92.69 91 THR A C 1
ATOM 724 O O . THR A 1 91 ? 1.749 26.625 15.633 1 92.69 91 THR A O 1
ATOM 727 N N . LYS A 1 92 ? 1.48 24.844 14.375 1 94 92 LYS A N 1
ATOM 728 C CA . LYS A 1 92 ? 0.07 24.734 14.734 1 94 92 LYS A CA 1
ATOM 729 C C . LYS A 1 92 ? -0.197 23.453 15.516 1 94 92 LYS A C 1
ATOM 731 O O . LYS A 1 92 ? -1.353 23.078 15.75 1 94 92 LYS A O 1
ATOM 736 N N . ARG A 1 93 ? 0.808 22.797 15.891 1 93 93 ARG A N 1
ATOM 737 C CA . ARG A 1 93 ? 0.651 21.547 16.625 1 93 93 ARG A CA 1
ATOM 738 C C . ARG A 1 93 ? 0.249 21.828 18.078 1 93 93 ARG A C 1
ATOM 740 O O . ARG A 1 93 ? 0.643 22.828 18.656 1 93 93 ARG A O 1
ATOM 747 N N . GLY A 1 94 ? -0.546 20.938 18.531 1 90.69 94 GLY A N 1
ATOM 748 C CA . GLY A 1 94 ? -1.017 21.094 19.906 1 90.69 94 GLY A CA 1
ATOM 749 C C . GLY A 1 94 ? -2.152 22.078 20.031 1 90.69 94 GLY A C 1
ATOM 750 O O . GLY A 1 94 ? -2.604 22.375 21.141 1 90.69 94 GLY A O 1
ATOM 751 N N . ALA A 1 95 ? -2.674 22.562 18.938 1 91.5 95 ALA A N 1
ATOM 752 C CA . ALA A 1 95 ? -3.693 23.609 18.953 1 91.5 95 ALA A CA 1
ATOM 753 C C . ALA A 1 95 ? -5.055 23.062 18.547 1 91.5 95 ALA A C 1
ATOM 755 O O . ALA A 1 95 ? -6.004 23.828 18.344 1 91.5 95 ALA A O 1
ATOM 756 N N . GLY A 1 96 ? -5.137 21.797 18.328 1 95.06 96 GLY A N 1
ATOM 757 C CA . GLY A 1 96 ? -6.422 21.172 18.047 1 95.06 96 GLY A CA 1
ATOM 758 C C . GLY A 1 96 ? -6.691 21 16.562 1 95.06 96 GLY A C 1
ATOM 759 O O . GLY A 1 96 ? -7.645 20.328 16.172 1 95.06 96 GLY A O 1
ATOM 760 N N . LEU A 1 97 ? -5.875 21.484 15.719 1 96.94 97 LEU A N 1
ATOM 761 C CA . LEU A 1 97 ? -6.078 21.453 14.273 1 96.94 97 LEU A CA 1
ATOM 762 C C . LEU A 1 97 ? -6.133 20.016 13.766 1 96.94 97 LEU A C 1
ATOM 764 O O . LEU A 1 97 ? -7 19.672 12.953 1 96.94 97 LEU A O 1
ATOM 768 N N . GLY A 1 98 ? -5.23 19.219 14.258 1 97.56 98 GLY A N 1
ATOM 769 C CA . GLY A 1 98 ? -5.23 17.812 13.836 1 97.56 98 GLY A CA 1
ATOM 770 C C . GLY A 1 98 ? -6.547 17.109 14.117 1 97.56 98 GLY A C 1
ATOM 771 O O . GLY A 1 98 ? -7.066 16.406 13.258 1 97.56 98 GLY A O 1
ATOM 772 N N . ARG A 1 99 ? -7.016 17.344 15.234 1 97 99 ARG A N 1
ATOM 773 C CA . ARG A 1 99 ? -8.289 16.734 15.625 1 97 99 ARG A CA 1
ATOM 774 C C . ARG A 1 99 ? -9.422 17.234 14.734 1 97 99 ARG A C 1
ATOM 776 O O . ARG A 1 99 ? -10.242 16.438 14.258 1 97 99 ARG A O 1
ATOM 783 N N . ASP A 1 100 ? -9.469 18.5 14.523 1 97.19 100 ASP A N 1
ATOM 784 C CA . ASP A 1 100 ? -10.516 19.078 13.68 1 97.19 100 ASP A CA 1
ATOM 785 C C . ASP A 1 100 ? -10.469 18.5 12.266 1 97.19 100 ASP A C 1
ATOM 787 O O . ASP A 1 100 ? -11.508 18.172 11.688 1 97.19 100 ASP A O 1
ATOM 791 N N . LEU A 1 101 ? -9.312 18.375 11.719 1 98.06 101 LEU A N 1
ATOM 792 C CA . LEU A 1 101 ? -9.141 17.797 10.383 1 98.06 101 LEU A CA 1
ATOM 793 C C . LEU A 1 101 ? -9.594 16.344 10.359 1 98.06 101 LEU A C 1
ATOM 795 O O . LEU A 1 101 ? -10.305 15.922 9.438 1 98.06 101 LEU A O 1
ATOM 799 N N . LEU A 1 102 ? -9.266 15.594 11.375 1 97.44 102 LEU A N 1
ATOM 800 C CA . LEU A 1 102 ? -9.617 14.172 11.43 1 97.44 102 LEU A CA 1
ATOM 801 C C . LEU A 1 102 ? -11.125 14 11.562 1 97.44 102 LEU A C 1
ATOM 803 O O . LEU A 1 102 ? -11.703 13.07 10.984 1 97.44 102 LEU A O 1
ATOM 807 N N . GLU A 1 103 ? -11.727 14.805 12.297 1 95.75 103 GLU A N 1
ATOM 808 C CA . GLU A 1 103 ? -13.18 14.75 12.406 1 95.75 103 GLU A CA 1
ATOM 809 C C . GLU A 1 103 ? -13.836 14.969 11.047 1 95.75 103 GLU A C 1
ATOM 811 O O . GLU A 1 103 ? -14.828 14.312 10.711 1 95.75 103 GLU A O 1
ATOM 816 N N . GLY A 1 104 ? -13.305 15.914 10.32 1 96.94 104 GLY A N 1
ATOM 817 C CA . GLY A 1 104 ? -13.781 16.094 8.961 1 96.94 104 GLY A CA 1
ATOM 818 C C . GLY A 1 104 ? -13.609 14.852 8.102 1 96.94 104 GLY A C 1
ATOM 819 O O . GLY A 1 104 ? -14.516 14.477 7.355 1 96.94 104 GLY A O 1
ATOM 820 N N . ILE A 1 105 ? -12.484 14.195 8.203 1 97.56 105 ILE A N 1
ATOM 821 C CA . ILE A 1 105 ? -12.188 13 7.418 1 97.56 105 ILE A CA 1
ATOM 822 C C . ILE A 1 105 ? -13.117 11.867 7.844 1 97.56 105 ILE A C 1
ATOM 824 O O . ILE A 1 105 ? -13.57 11.078 7.008 1 97.56 105 ILE A O 1
ATOM 828 N N . PHE A 1 106 ? -13.438 11.773 9.094 1 95.06 106 PHE A N 1
ATOM 829 C CA . PHE A 1 106 ? -14.359 10.758 9.586 1 95.06 106 PHE A CA 1
ATOM 830 C C . PHE A 1 106 ? -15.742 10.922 8.961 1 95.06 106 PHE A C 1
ATOM 832 O O . PHE A 1 106 ? -16.359 9.945 8.555 1 95.06 106 PHE A O 1
ATOM 839 N N . ALA A 1 107 ? -16.156 12.125 8.906 1 95.12 107 ALA A N 1
ATOM 840 C CA . ALA A 1 107 ? -17.453 12.391 8.266 1 95.12 107 ALA A 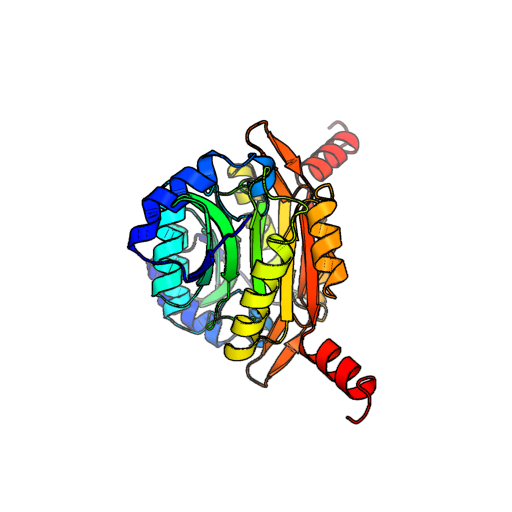CA 1
ATOM 841 C C . ALA A 1 107 ? -17.453 11.922 6.816 1 95.12 107 ALA A C 1
ATOM 843 O O . ALA A 1 107 ? -18.406 11.297 6.359 1 95.12 107 ALA A O 1
ATOM 844 N N . ILE A 1 108 ? -16.406 12.195 6.145 1 96.69 108 ILE A N 1
ATOM 845 C CA . ILE A 1 108 ? -16.266 11.781 4.75 1 96.69 108 ILE A CA 1
ATOM 846 C C . ILE A 1 108 ? -16.25 10.258 4.664 1 96.69 108 ILE A C 1
ATOM 848 O O . ILE A 1 108 ? -16.891 9.672 3.783 1 96.69 108 ILE A O 1
ATOM 852 N N . ALA A 1 109 ? -15.492 9.641 5.512 1 96.12 109 ALA A N 1
ATOM 853 C CA . ALA A 1 109 ? -15.391 8.18 5.527 1 96.12 109 ALA A CA 1
ATOM 854 C C . ALA A 1 109 ? -16.766 7.535 5.699 1 96.12 109 ALA A C 1
ATOM 856 O O . ALA A 1 109 ? -17.062 6.516 5.074 1 96.12 109 ALA A O 1
ATOM 857 N N . MET A 1 110 ? -17.547 8.062 6.52 1 91.88 110 MET A N 1
ATOM 858 C CA . MET A 1 110 ? -18.906 7.566 6.73 1 91.88 110 MET A CA 1
ATOM 859 C C . MET A 1 110 ? -19.734 7.672 5.449 1 91.88 110 MET A C 1
ATOM 861 O O . MET A 1 110 ? -20.438 6.734 5.082 1 91.88 110 MET A O 1
ATOM 865 N N . GLU A 1 111 ? -19.594 8.75 4.793 1 93.81 111 GLU A N 1
ATOM 866 C CA . GLU A 1 111 ? -20.312 8.961 3.537 1 93.81 111 GLU A CA 1
ATOM 867 C C . GLU A 1 111 ? -19.859 7.961 2.475 1 93.81 111 GLU A C 1
ATOM 869 O O . GLU A 1 111 ? -20.656 7.578 1.611 1 93.81 111 GLU A O 1
ATOM 874 N N . ARG A 1 112 ? -18.609 7.555 2.576 1 94 112 ARG A N 1
ATOM 875 C CA . ARG A 1 112 ? -18.031 6.656 1.579 1 94 112 ARG A CA 1
ATOM 876 C C . ARG A 1 112 ? -18.219 5.199 1.98 1 94 112 ARG A C 1
ATOM 878 O O . ARG A 1 112 ? -17.703 4.297 1.327 1 94 112 ARG A O 1
ATOM 885 N N . SER A 1 113 ? -18.859 4.918 3.09 1 91.12 113 SER A N 1
ATOM 886 C CA . SER A 1 113 ? -19.156 3.574 3.586 1 91.12 113 SER A CA 1
ATOM 887 C C . SER A 1 113 ? -17.875 2.793 3.848 1 91.12 113 SER A C 1
ATOM 889 O O . SER A 1 113 ? -17.766 1.624 3.471 1 91.12 113 SER A O 1
ATOM 891 N N . ILE A 1 114 ? -16.922 3.459 4.379 1 95.56 114 ILE A N 1
ATOM 892 C CA . ILE A 1 114 ? -15.672 2.842 4.812 1 95.56 114 ILE A CA 1
ATOM 893 C C . ILE A 1 114 ? -15.891 2.113 6.137 1 95.56 114 ILE A C 1
ATOM 895 O O . ILE A 1 114 ? -16.453 2.676 7.074 1 95.56 114 ILE A O 1
ATOM 899 N N . ASP A 1 115 ? -15.383 0.901 6.25 1 96 115 ASP A N 1
ATOM 900 C CA . ASP A 1 115 ? -15.602 0.088 7.445 1 96 115 ASP A CA 1
ATOM 901 C C . ASP A 1 115 ? -14.352 0.045 8.312 1 96 115 ASP A C 1
ATOM 903 O O . ASP A 1 115 ? -14.422 -0.307 9.492 1 96 115 ASP A O 1
ATOM 907 N N . LYS A 1 116 ? -13.281 0.348 7.75 1 97.44 116 LYS A N 1
ATOM 908 C CA . LYS A 1 116 ? -12 0.319 8.445 1 97.44 116 LYS A CA 1
ATOM 909 C C . LYS A 1 116 ? -11.109 1.483 8.016 1 97.44 116 LYS A C 1
ATOM 911 O O . LYS A 1 116 ? -10.977 1.753 6.816 1 97.44 116 LYS A O 1
ATOM 916 N N . LEU A 1 117 ? -10.586 2.166 8.969 1 98.25 117 LEU A N 1
ATOM 917 C CA . LEU A 1 117 ? -9.625 3.234 8.711 1 98.25 117 LEU A CA 1
ATOM 918 C C . LEU A 1 117 ? -8.234 2.846 9.188 1 98.25 117 LEU A C 1
ATOM 920 O O . LEU A 1 117 ? -8.094 2.203 10.234 1 98.25 117 LEU A O 1
ATOM 924 N N . THR A 1 118 ? -7.273 3.219 8.422 1 98.44 118 THR A N 1
ATOM 925 C CA . THR A 1 118 ? -5.887 3.027 8.828 1 98.44 118 THR A CA 1
ATOM 926 C C . THR A 1 118 ? -5.102 4.332 8.711 1 98.44 118 THR A C 1
ATOM 928 O O . THR A 1 118 ? -5.523 5.25 8.008 1 98.44 118 THR A O 1
ATOM 931 N N . ALA A 1 119 ? -4.066 4.414 9.445 1 98.25 119 ALA A N 1
ATOM 932 C CA . ALA A 1 119 ? -3.07 5.48 9.352 1 98.25 119 ALA A CA 1
ATOM 933 C C . ALA A 1 119 ? -1.664 4.941 9.602 1 98.25 119 ALA A C 1
ATOM 935 O O . ALA A 1 119 ? -1.477 4.039 10.422 1 98.25 119 ALA A O 1
ATOM 936 N N . GLN A 1 120 ? -0.762 5.508 8.898 1 98 120 GLN A N 1
ATOM 937 C CA . GLN A 1 120 ? 0.634 5.113 9.062 1 98 120 GLN A CA 1
ATOM 938 C C . GLN A 1 120 ? 1.475 6.277 9.586 1 98 120 GLN A C 1
ATOM 940 O O . GLN A 1 120 ? 1.219 7.434 9.25 1 98 120 GLN A O 1
ATOM 945 N N . MET A 1 121 ? 2.447 5.977 10.383 1 97.06 121 MET A N 1
ATOM 946 C CA . MET A 1 121 ? 3.391 6.961 10.898 1 97.06 121 MET A CA 1
ATOM 947 C C . MET A 1 121 ? 4.625 6.281 11.484 1 97.06 121 MET A C 1
ATOM 949 O O . MET A 1 121 ? 4.621 5.066 11.703 1 97.06 121 MET A O 1
ATOM 953 N N . THR A 1 122 ? 5.66 7.055 11.609 1 96.06 122 THR A N 1
ATOM 954 C CA . THR A 1 122 ? 6.793 6.523 12.359 1 96.06 122 THR A CA 1
ATOM 955 C C . THR A 1 122 ? 6.5 6.535 13.859 1 96.06 122 THR A C 1
ATOM 957 O O . THR A 1 122 ? 5.863 7.465 14.359 1 96.06 122 THR A O 1
ATOM 960 N N . PRO A 1 123 ? 6.941 5.547 14.594 1 94.62 123 PRO A N 1
ATOM 961 C CA . PRO A 1 123 ? 6.559 5.406 16 1 94.62 123 PRO A CA 1
ATOM 962 C C . PRO A 1 123 ? 7.027 6.582 16.859 1 94.62 123 PRO A C 1
ATOM 964 O O . PRO A 1 123 ? 6.469 6.828 17.922 1 94.62 123 PRO A O 1
ATOM 967 N N . ASP A 1 124 ? 8.008 7.309 16.422 1 94.19 124 ASP A N 1
ATOM 968 C CA . ASP A 1 124 ? 8.562 8.406 17.219 1 94.19 124 ASP A CA 1
ATOM 969 C C . ASP A 1 124 ? 7.719 9.672 17.062 1 94.19 124 ASP A C 1
ATOM 971 O O . ASP A 1 124 ? 7.988 10.68 17.719 1 94.19 124 ASP A O 1
ATOM 975 N N . GLN A 1 125 ? 6.754 9.625 16.234 1 92.56 125 GLN A N 1
ATOM 976 C CA . GLN A 1 125 ? 5.793 10.719 16.141 1 92.56 125 GLN A CA 1
ATOM 977 C C . GLN A 1 125 ? 4.719 10.609 17.219 1 92.56 125 GLN A C 1
ATOM 979 O O . GLN A 1 125 ? 3.537 10.445 16.906 1 92.56 125 GLN A O 1
ATOM 984 N N . ILE A 1 126 ? 5.125 10.852 18.359 1 91.88 126 ILE A N 1
ATOM 985 C CA . ILE A 1 126 ? 4.348 10.562 19.562 1 91.88 126 ILE A CA 1
ATOM 986 C C . ILE A 1 126 ? 3.053 11.375 19.547 1 91.88 126 ILE A C 1
ATOM 988 O O . ILE A 1 126 ? 1.985 10.859 19.875 1 91.88 126 ILE A O 1
ATOM 992 N N . GLY A 1 127 ? 3.15 12.641 19.188 1 92.5 127 GLY A N 1
ATOM 993 C CA . GLY A 1 127 ? 1.964 13.484 19.125 1 92.5 127 GLY A CA 1
ATOM 994 C C . GLY A 1 127 ? 0.9 12.938 18.188 1 92.5 127 GLY A C 1
ATOM 995 O O . GLY A 1 127 ? -0.289 12.953 18.516 1 92.5 127 GLY A O 1
ATOM 996 N N . SER A 1 128 ? 1.3 12.531 17.047 1 94.19 128 SER A N 1
ATOM 997 C CA . SER A 1 128 ? 0.37 11.945 16.078 1 94.19 128 SER A CA 1
ATOM 998 C C . SER A 1 128 ? -0.237 10.656 16.609 1 94.19 128 SER A C 1
ATOM 1000 O O . SER A 1 128 ? -1.452 10.453 16.547 1 94.19 128 SER A O 1
ATOM 1002 N N . VAL A 1 129 ? 0.592 9.805 17.125 1 95.44 129 VAL A N 1
ATOM 1003 C CA . VAL A 1 129 ? 0.133 8.531 17.672 1 95.44 129 VAL A CA 1
ATOM 1004 C C . VAL A 1 129 ? -0.915 8.781 18.766 1 95.44 129 VAL A C 1
ATOM 1006 O O . VAL A 1 129 ? -1.999 8.195 18.734 1 95.44 129 VAL A O 1
ATOM 1009 N N . MET A 1 130 ? -0.641 9.633 19.609 1 95.38 130 MET A N 1
ATOM 1010 C CA . MET A 1 130 ? -1.55 9.945 20.719 1 95.38 130 MET A CA 1
ATOM 1011 C C . MET A 1 130 ? -2.865 10.508 20.188 1 95.38 130 MET A C 1
ATOM 1013 O O . MET A 1 130 ? -3.936 10.18 20.703 1 95.38 130 MET A O 1
ATOM 1017 N N . LEU A 1 131 ? -2.777 11.367 19.266 1 96.38 131 LEU A N 1
ATOM 1018 C CA . LEU 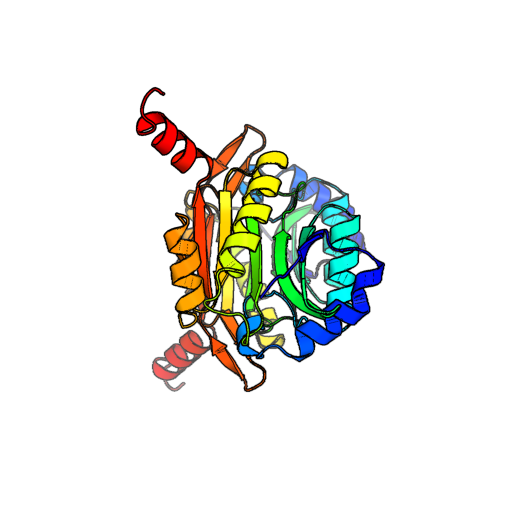A 1 131 ? -3.979 11.945 18.672 1 96.38 131 LEU A CA 1
ATOM 1019 C C . LEU A 1 131 ? -4.871 10.859 18.078 1 96.38 131 LEU A C 1
ATOM 1021 O O . LEU A 1 131 ? -6.062 10.789 18.391 1 96.38 131 LEU A O 1
ATOM 1025 N N . PHE A 1 132 ? -4.305 9.992 17.281 1 96.94 132 PHE A N 1
ATOM 1026 C CA . PHE A 1 132 ? -5.082 8.93 16.656 1 96.94 132 PHE A CA 1
ATOM 1027 C C . PHE A 1 132 ? -5.637 7.973 17.703 1 96.94 132 PHE A C 1
ATOM 1029 O O . PHE A 1 132 ? -6.801 7.57 17.625 1 96.94 132 PHE A O 1
ATOM 1036 N N . GLU A 1 133 ? -4.852 7.664 18.625 1 95.38 133 GLU A N 1
ATOM 1037 C CA . GLU A 1 133 ? -5.312 6.773 19.688 1 95.38 133 GLU A CA 1
ATOM 1038 C C . GLU A 1 133 ? -6.453 7.406 20.484 1 95.38 133 GLU A C 1
ATOM 1040 O O . GLU A 1 133 ? -7.398 6.719 20.875 1 95.38 133 GLU A O 1
ATOM 1045 N N . SER A 1 134 ? -6.355 8.656 20.734 1 94.75 134 SER A N 1
ATOM 1046 C CA . SER A 1 134 ? -7.406 9.367 21.453 1 94.75 134 SER A CA 1
ATOM 1047 C C . SER A 1 134 ? -8.727 9.328 20.688 1 94.75 134 SER A C 1
ATOM 1049 O O . SER A 1 134 ? -9.797 9.531 21.266 1 94.75 134 SER A O 1
ATOM 1051 N N . LEU A 1 135 ? -8.648 9.031 19.438 1 94 135 LEU A N 1
ATOM 1052 C CA . LEU A 1 135 ? -9.836 8.992 18.594 1 94 135 LEU A CA 1
ATOM 1053 C C . LEU A 1 135 ? -10.281 7.551 18.344 1 94 135 LEU A C 1
ATOM 1055 O O . LEU A 1 135 ? -11.164 7.301 17.531 1 94 135 LEU A O 1
ATOM 1059 N N . GLY A 1 136 ? -9.562 6.605 18.969 1 93.69 136 GLY A N 1
ATOM 1060 C CA . GLY A 1 136 ? -10.047 5.23 18.953 1 93.69 136 GLY A CA 1
ATOM 1061 C C . GLY A 1 136 ? -9.188 4.312 18.094 1 93.69 136 GLY A C 1
ATOM 1062 O O . GLY A 1 136 ? -9.453 3.111 18.016 1 93.69 136 GLY A O 1
ATOM 1063 N N . PHE A 1 137 ? -8.203 4.828 17.484 1 97.06 137 PHE A N 1
ATOM 1064 C CA . PHE A 1 137 ? -7.289 3.969 16.734 1 97.06 137 PHE A CA 1
ATOM 1065 C C . PHE A 1 137 ? -6.453 3.121 17.688 1 97.06 137 PHE A C 1
ATOM 1067 O O . PHE A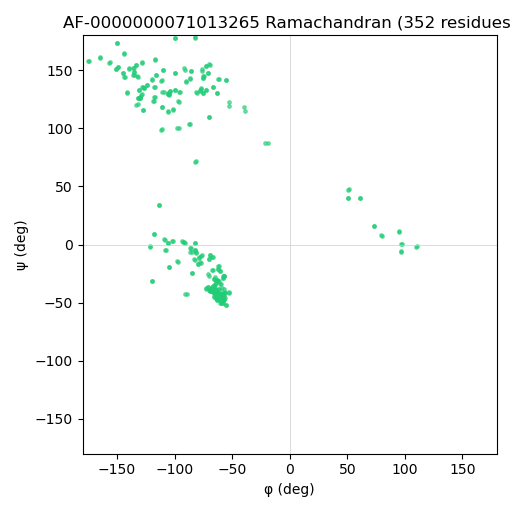 1 137 ? -6.199 3.521 18.828 1 97.06 137 PHE A O 1
ATOM 1074 N N . ARG A 1 138 ? -6.008 1.999 17.141 1 96.56 138 ARG A N 1
ATOM 1075 C CA . ARG A 1 138 ? -5.098 1.113 17.859 1 96.56 138 ARG A CA 1
ATOM 1076 C C . ARG A 1 138 ? -3.969 0.638 16.953 1 96.56 138 ARG A C 1
ATOM 1078 O O . ARG A 1 138 ? -4.148 0.516 15.734 1 96.56 138 ARG A O 1
ATOM 1085 N N . ALA A 1 139 ? -2.879 0.358 17.625 1 96.75 139 ALA A N 1
ATOM 1086 C CA . ALA A 1 139 ? -1.768 -0.214 16.875 1 96.75 139 ALA A CA 1
ATOM 1087 C C . ALA A 1 139 ? -2.143 -1.574 16.297 1 96.75 139 ALA A C 1
ATOM 1089 O O . ALA A 1 139 ? -2.668 -2.436 17 1 96.75 139 ALA A O 1
ATOM 1090 N N . GLU A 1 140 ? -1.885 -1.723 15.047 1 97.94 140 GLU A N 1
ATOM 1091 C CA . GLU A 1 140 ? -2.26 -2.969 14.383 1 97.94 140 GLU A CA 1
ATOM 1092 C C . GLU A 1 140 ? -1.036 -3.678 13.805 1 97.94 140 GLU A C 1
ATOM 1094 O O . GLU A 1 140 ? -1.005 -4.906 13.727 1 97.94 140 GLU A O 1
ATOM 1099 N N . ALA A 1 141 ? -0.052 -2.953 13.391 1 98.19 141 ALA A N 1
ATOM 1100 C CA . ALA A 1 141 ? 1.107 -3.547 12.727 1 98.19 141 ALA A CA 1
ATOM 1101 C C . ALA A 1 141 ? 2.33 -2.645 12.852 1 98.19 141 ALA A C 1
ATOM 1103 O O . ALA A 1 141 ? 2.201 -1.439 13.078 1 98.19 141 ALA A O 1
ATOM 1104 N N . LEU A 1 142 ? 3.475 -3.217 12.734 1 98.06 142 LEU A N 1
ATOM 1105 C CA . LEU A 1 142 ? 4.766 -2.541 12.656 1 98.06 142 LEU A CA 1
ATOM 1106 C C . LEU A 1 142 ? 5.605 -3.113 11.523 1 98.06 142 LEU A C 1
ATOM 1108 O O . LEU A 1 142 ? 5.879 -4.316 11.484 1 98.06 142 LEU A O 1
ATOM 1112 N N . LEU A 1 143 ? 5.945 -2.299 10.617 1 97.94 143 LEU A N 1
ATOM 1113 C CA . LEU A 1 143 ? 6.801 -2.676 9.5 1 97.94 143 LEU A CA 1
ATOM 1114 C C . LEU A 1 143 ? 8.234 -2.197 9.727 1 97.94 143 LEU A C 1
ATOM 1116 O O . LEU A 1 143 ? 8.492 -0.993 9.75 1 97.94 143 LEU A O 1
ATOM 1120 N N . LYS A 1 144 ? 9.086 -3.096 9.828 1 97.19 144 LYS A N 1
ATOM 1121 C CA . LYS A 1 144 ? 10.461 -2.791 10.227 1 97.19 144 LYS A CA 1
ATOM 1122 C C . LYS A 1 144 ? 11.25 -2.215 9.055 1 97.19 144 LYS A C 1
ATOM 1124 O O . LYS A 1 144 ? 11.195 -2.742 7.945 1 97.19 144 LYS A O 1
ATOM 1129 N N . ASP A 1 145 ? 11.961 -1.099 9.305 1 97.12 145 ASP A N 1
ATOM 1130 C CA . ASP A 1 145 ? 12.875 -0.495 8.336 1 97.12 145 ASP A CA 1
ATOM 1131 C C . ASP A 1 145 ? 12.195 -0.294 6.984 1 97.12 145 ASP A C 1
ATOM 1133 O O . ASP A 1 145 ? 12.766 -0.612 5.941 1 97.12 145 ASP A O 1
ATOM 1137 N N . HIS A 1 146 ? 11.062 0.239 7.055 1 97.94 146 HIS A N 1
ATOM 1138 C CA . HIS A 1 146 ? 10.211 0.177 5.875 1 97.94 146 HIS A CA 1
ATOM 1139 C C . HIS A 1 146 ? 10.297 1.468 5.066 1 97.94 146 HIS A C 1
ATOM 1141 O O . HIS A 1 146 ? 9.859 1.515 3.914 1 97.94 146 HIS A O 1
ATOM 1147 N N . VAL A 1 147 ? 10.828 2.5 5.629 1 97.69 147 VAL A N 1
ATOM 1148 C CA . VAL A 1 147 ? 11.047 3.75 4.91 1 97.69 147 VAL A CA 1
ATOM 1149 C C . VAL A 1 147 ? 12.453 4.266 5.191 1 97.69 147 VAL A C 1
ATOM 1151 O O . VAL A 1 147 ? 13.039 3.963 6.234 1 97.69 147 VAL A O 1
ATOM 1154 N N . ARG A 1 148 ? 12.93 5.051 4.203 1 96.81 148 ARG A N 1
ATOM 1155 C CA . ARG A 1 148 ? 14.25 5.656 4.352 1 96.81 148 ARG A CA 1
ATOM 1156 C C . ARG A 1 148 ? 14.203 7.145 4.035 1 96.81 148 ARG A C 1
ATOM 1158 O O . ARG A 1 148 ? 13.641 7.555 3.018 1 96.81 148 ARG A O 1
ATOM 1165 N N . ASP A 1 149 ? 14.828 7.883 4.961 1 96.19 149 ASP A N 1
ATOM 1166 C CA . ASP A 1 149 ? 14.914 9.312 4.703 1 96.19 149 ASP A CA 1
ATOM 1167 C C . ASP A 1 149 ? 16.078 9.633 3.764 1 96.19 149 ASP A C 1
ATOM 1169 O O . ASP A 1 149 ? 16.766 8.727 3.287 1 96.19 149 ASP A O 1
ATOM 1173 N N . ARG A 1 150 ? 16.25 10.867 3.428 1 94.38 150 ARG A N 1
ATOM 1174 C CA . ARG A 1 150 ? 17.203 11.258 2.408 1 94.38 150 ARG A CA 1
ATOM 1175 C C . ARG A 1 150 ? 18.641 10.992 2.875 1 94.38 150 ARG A C 1
ATOM 1177 O O . ARG A 1 150 ? 19.547 10.891 2.057 1 94.38 150 ARG A O 1
ATOM 1184 N N . SER A 1 151 ? 18.859 10.906 4.184 1 95.19 151 SER A N 1
ATOM 1185 C CA . SER A 1 151 ? 20.188 10.602 4.707 1 95.19 151 SER A CA 1
ATOM 1186 C C . SER A 1 151 ? 20.484 9.109 4.602 1 95.19 151 SER A C 1
ATOM 1188 O O . SER A 1 151 ? 21.625 8.688 4.832 1 95.19 151 SER A O 1
ATOM 1190 N N . GLY A 1 152 ? 19.5 8.328 4.309 1 94.81 152 GLY A N 1
ATOM 1191 C CA . GLY A 1 152 ? 19.672 6.891 4.176 1 94.81 152 GLY A CA 1
ATOM 1192 C C . GLY A 1 152 ? 19.297 6.121 5.426 1 94.81 152 GLY A C 1
ATOM 1193 O O . GLY A 1 152 ? 19.375 4.891 5.457 1 94.81 152 GLY A O 1
ATOM 1194 N N . LYS A 1 153 ? 18.875 6.84 6.398 1 96 153 LYS A N 1
ATOM 1195 C CA . LYS A 1 153 ? 18.453 6.191 7.637 1 96 153 LYS A CA 1
ATOM 1196 C C . LYS A 1 153 ? 17.078 5.535 7.477 1 96 153 LYS A C 1
ATOM 1198 O O . LYS A 1 153 ? 16.141 6.172 7.008 1 96 153 LYS A O 1
ATOM 1203 N N . SER A 1 154 ? 17.047 4.301 7.891 1 96.19 154 SER A N 1
ATOM 1204 C CA . SER A 1 154 ? 15.789 3.568 7.82 1 96.19 154 SER A CA 1
ATOM 1205 C C . SER A 1 154 ? 14.93 3.82 9.055 1 96.19 154 SER A C 1
ATOM 1207 O O . SER A 1 154 ? 15.461 4.059 10.148 1 96.19 154 SER A O 1
ATOM 1209 N N . HIS A 1 155 ? 13.641 3.76 8.852 1 97.69 155 HIS A N 1
ATOM 1210 C CA . HIS A 1 155 ? 12.664 3.914 9.93 1 97.69 155 HIS A CA 1
ATOM 1211 C C . HIS A 1 155 ? 11.562 2.869 9.828 1 97.69 155 HIS A C 1
ATOM 1213 O O . HIS A 1 155 ? 11.18 2.471 8.727 1 97.69 155 HIS A O 1
ATOM 1219 N N . ASP A 1 156 ? 11.109 2.457 11.055 1 97.88 156 ASP A N 1
ATOM 1220 C CA . ASP A 1 156 ? 9.914 1.616 11.094 1 97.88 156 ASP A CA 1
ATOM 1221 C C . ASP A 1 156 ? 8.664 2.424 10.766 1 97.88 156 ASP A C 1
ATOM 1223 O O . ASP A 1 156 ? 8.656 3.648 10.906 1 97.88 156 ASP A O 1
ATOM 1227 N N . LEU A 1 157 ? 7.707 1.71 10.258 1 97.81 157 LEU A N 1
ATOM 1228 C CA . LEU A 1 157 ? 6.391 2.299 10.047 1 97.81 157 LEU A CA 1
ATOM 1229 C C . LEU A 1 157 ? 5.332 1.573 10.875 1 97.81 157 LEU A C 1
ATOM 1231 O O . LEU A 1 157 ? 5.184 0.354 10.766 1 97.81 157 LEU A O 1
ATOM 1235 N N . ALA A 1 158 ? 4.652 2.309 11.68 1 97.94 158 ALA A N 1
ATOM 1236 C CA . ALA A 1 158 ? 3.516 1.78 12.43 1 97.94 158 ALA A CA 1
ATOM 1237 C C . ALA A 1 158 ? 2.217 1.951 11.641 1 97.94 158 ALA A C 1
ATOM 1239 O O . ALA A 1 158 ? 2.01 2.977 10.992 1 97.94 158 ALA A O 1
ATOM 1240 N N . VAL A 1 159 ? 1.397 0.956 11.711 1 98.38 159 VAL A N 1
ATOM 1241 C CA . VAL A 1 159 ? 0.048 1.027 11.156 1 98.38 159 VAL A CA 1
ATOM 1242 C C . VAL A 1 159 ? -0.975 1.035 12.297 1 98.38 159 VAL A C 1
ATOM 1244 O O . VAL A 1 159 ? -1.045 0.089 13.078 1 98.38 159 VAL A O 1
ATOM 1247 N N . LEU A 1 160 ? -1.718 2.115 12.367 1 98.19 160 LEU A N 1
ATOM 1248 C CA . LEU A 1 160 ? -2.854 2.195 13.281 1 98.19 160 LEU A CA 1
ATOM 1249 C C . LEU A 1 160 ? -4.164 1.938 12.547 1 98.19 160 LEU A C 1
ATOM 1251 O O . LEU A 1 160 ? -4.293 2.273 11.367 1 98.19 160 LEU A O 1
ATOM 1255 N N . ALA A 1 161 ? -5.062 1.358 13.273 1 98.25 161 ALA A N 1
ATOM 1256 C CA . ALA A 1 161 ? -6.34 1.033 12.641 1 98.25 161 ALA A CA 1
ATOM 1257 C C . ALA A 1 161 ? -7.512 1.402 13.547 1 98.25 161 ALA A C 1
ATOM 1259 O O . ALA A 1 161 ? -7.375 1.424 14.773 1 98.25 161 ALA A O 1
ATOM 1260 N N . TYR A 1 162 ? -8.539 1.748 12.938 1 96.38 162 TYR A N 1
ATOM 1261 C CA . TYR A 1 162 ? -9.836 2.043 13.531 1 96.38 162 TYR A CA 1
ATOM 1262 C C . TYR A 1 162 ? -10.945 1.245 12.852 1 96.38 162 TYR A C 1
ATOM 1264 O O . TYR A 1 162 ? -11.18 1.399 11.648 1 96.38 162 TYR A O 1
ATOM 1272 N N . ASP A 1 163 ? -11.57 0.366 13.602 1 92.38 163 ASP A N 1
ATOM 1273 C CA . ASP A 1 163 ? -12.711 -0.407 13.109 1 92.38 163 ASP A CA 1
ATOM 1274 C C . ASP A 1 163 ? -14.016 0.357 13.297 1 92.38 163 ASP A C 1
ATOM 1276 O O . ASP A 1 163 ? -14.555 0.41 14.406 1 92.38 163 ASP A O 1
ATOM 1280 N N . VAL A 1 164 ? -14.5 0.888 12.242 1 84.69 164 VAL A N 1
ATOM 1281 C CA . VAL A 1 164 ? -15.672 1.758 12.312 1 84.69 164 VAL A CA 1
ATOM 1282 C C . VAL A 1 164 ? -16.875 0.971 12.82 1 84.69 164 VAL A C 1
ATOM 1284 O O . VAL A 1 164 ? -17.594 1.438 13.703 1 84.69 164 VAL A O 1
ATOM 1287 N N . ALA A 1 165 ? -17.016 -0.202 12.242 1 75.06 165 ALA A N 1
ATOM 1288 C CA . ALA A 1 165 ? -18.156 -1.019 12.617 1 75.06 165 ALA A CA 1
ATOM 1289 C C . ALA A 1 165 ? -18.094 -1.42 14.086 1 75.06 165 ALA A C 1
ATOM 1291 O O . ALA A 1 165 ? -19.109 -1.4 14.789 1 75.06 165 ALA A O 1
ATOM 1292 N N . ARG A 1 166 ? -17 -1.729 14.562 1 71.75 166 ARG A N 1
ATOM 1293 C CA . ARG A 1 166 ? -16.828 -2.176 15.938 1 71.75 166 ARG A CA 1
ATOM 1294 C C . ARG A 1 166 ? -17.062 -1.03 16.922 1 71.75 166 ARG A C 1
ATOM 1296 O O . ARG A 1 166 ? -17.75 -1.202 17.922 1 71.75 166 ARG A O 1
ATOM 1303 N N . VAL A 1 167 ? -16.594 0.087 16.562 1 70.69 167 VAL A N 1
ATOM 1304 C CA . VAL A 1 167 ? -16.703 1.233 17.453 1 70.69 167 VAL A CA 1
ATOM 1305 C C . VAL A 1 167 ? -18.156 1.722 17.5 1 70.69 167 VAL A C 1
ATOM 1307 O O . VAL A 1 167 ? -18.672 2.074 18.562 1 70.69 167 VAL A O 1
ATOM 1310 N N . GLN A 1 168 ? -18.734 1.64 16.344 1 69.62 168 GLN A N 1
ATOM 1311 C CA . GLN A 1 168 ? -20.141 2.023 16.297 1 69.62 168 GLN A CA 1
ATOM 1312 C C . GLN A 1 168 ? -21 1.06 17.125 1 69.62 168 GLN A C 1
ATOM 1314 O O . GLN A 1 168 ? -21.906 1.484 17.844 1 69.62 168 GLN A O 1
ATOM 1319 N N . ALA A 1 169 ? -20.641 -0.202 17.078 1 68.12 169 ALA A N 1
ATOM 1320 C CA . ALA A 1 169 ? -21.375 -1.206 17.844 1 68.12 169 ALA A CA 1
ATOM 1321 C C . ALA A 1 169 ? -21.156 -1.021 19.344 1 68.12 169 ALA A C 1
ATOM 1323 O O . ALA A 1 169 ? -22.094 -1.177 20.125 1 68.12 169 ALA A O 1
ATOM 1324 N N . GLN A 1 170 ? -19.969 -0.677 19.625 1 64.06 170 GLN A N 1
ATOM 1325 C CA . GLN A 1 170 ? -19.641 -0.436 21.031 1 64.06 170 GLN A CA 1
ATOM 1326 C C . GLN A 1 170 ? -20.344 0.811 21.562 1 64.06 170 GLN A C 1
ATOM 1328 O O . GLN A 1 170 ? -20.797 0.836 22.703 1 64.06 170 GLN A O 1
ATOM 1333 N N . HIS A 1 171 ? -20.328 1.732 20.688 1 65.94 171 HIS A N 1
ATOM 1334 C CA . HIS A 1 171 ? -21.031 2.949 21.078 1 65.94 171 HIS A CA 1
ATOM 1335 C C . HIS A 1 171 ? -22.531 2.693 21.234 1 65.94 171 HIS A C 1
ATOM 1337 O O . HIS A 1 171 ? -23.156 3.211 22.172 1 65.94 171 HIS A O 1
ATOM 1343 N N . ARG A 1 172 ? -22.922 1.911 20.312 1 63.62 172 ARG A N 1
ATOM 1344 C CA . ARG A 1 172 ? -24.344 1.55 20.391 1 63.62 172 ARG A CA 1
ATOM 1345 C C . ARG A 1 172 ? -24.609 0.677 21.625 1 63.62 172 ARG A C 1
ATOM 1347 O O . ARG A 1 172 ? -25.641 0.838 22.281 1 63.62 172 ARG A O 1
ATOM 1354 N N . ALA A 1 173 ? -23.609 -0.177 21.75 1 64.38 173 ALA A N 1
ATOM 1355 C CA . ALA A 1 173 ? -23.781 -1.1 22.875 1 64.38 173 ALA A CA 1
ATOM 1356 C C . ALA A 1 173 ? -23.656 -0.372 24.203 1 64.38 173 ALA A C 1
ATOM 1358 O O . ALA A 1 173 ? -24.375 -0.681 25.156 1 64.38 173 ALA A O 1
ATOM 1359 N N . PHE A 1 174 ? -22.641 0.509 24.047 1 59.53 174 PHE A N 1
ATOM 1360 C CA . PHE A 1 174 ? -22.422 1.262 25.281 1 59.53 174 PHE A CA 1
ATOM 1361 C C . PHE A 1 174 ? -23.281 2.521 25.312 1 59.53 174 PHE A C 1
ATOM 1363 O O . PHE A 1 174 ? -23.359 3.195 26.328 1 59.53 174 PHE A O 1
ATOM 1370 N N . GLY A 1 175 ? -23.344 3.289 24.047 1 49.75 175 GLY A N 1
ATOM 1371 C CA . GLY A 1 175 ? -24.281 4.406 24 1 49.75 175 GLY A CA 1
ATOM 1372 C C . GLY A 1 175 ? -25.594 4.105 24.688 1 49.75 175 GLY A C 1
ATOM 1373 O O . GLY A 1 175 ? -26.234 3.088 24.406 1 49.75 175 GLY A O 1
ATOM 1374 N N . ILE A 1 176 ? -25.828 5 25.797 1 44.59 176 ILE A N 1
ATOM 1375 C CA . ILE A 1 176 ? -26.984 5.355 26.625 1 44.59 176 ILE A CA 1
ATOM 1376 C C . ILE A 1 176 ? -28.141 5.77 25.734 1 44.59 176 ILE A C 1
ATOM 1378 O O . ILE A 1 176 ? -27.953 6.488 24.75 1 44.59 176 ILE A O 1
ATOM 1382 N N . GLU A 1 177 ? -29.328 5.164 25.688 1 37.72 177 GLU A N 1
ATOM 1383 C CA . GLU A 1 177 ? -30.625 5.781 25.422 1 37.72 177 GLU A CA 1
ATOM 1384 C C . GLU A 1 177 ? -30.578 7.289 25.641 1 37.72 177 GLU A C 1
ATOM 1386 O O . GLU A 1 177 ? -30.266 7.758 26.734 1 37.72 177 GLU A O 1
ATOM 1391 N N . ASP A 1 178 ? -30.188 8.172 24.625 1 29.45 178 ASP A N 1
ATOM 1392 C CA . ASP A 1 178 ? -31.031 9.32 24.922 1 29.45 178 ASP A CA 1
ATOM 1393 C C . ASP A 1 178 ? -32.5 8.891 25.109 1 29.45 178 ASP A C 1
ATOM 1395 O O . ASP A 1 178 ? -32.969 8.008 24.391 1 29.45 178 ASP A O 1
ATOM 1399 N N . MET B 1 1 ? 7.168 -33 -14.852 1 62.19 1 MET B N 1
ATOM 1400 C CA . MET B 1 1 ? 6.496 -32.156 -15.836 1 62.19 1 MET B CA 1
ATOM 1401 C C . MET B 1 1 ? 7.207 -30.797 -15.977 1 62.19 1 MET B C 1
ATOM 1403 O O . MET B 1 1 ? 7.773 -30.297 -15.008 1 62.19 1 MET B O 1
ATOM 1407 N N . SER B 1 2 ? 7.68 -30.359 -17.234 1 86.5 2 SER B N 1
ATOM 1408 C CA . SER B 1 2 ? 8.727 -29.375 -17.5 1 86.5 2 SER B CA 1
ATOM 1409 C C . SER B 1 2 ? 8.133 -28 -17.766 1 86.5 2 SER B C 1
ATOM 1411 O O . SER B 1 2 ? 7.137 -27.875 -18.484 1 86.5 2 SER B O 1
ATOM 1413 N N . TYR B 1 3 ? 8.07 -27.125 -16.969 1 95.06 3 TYR B N 1
ATOM 1414 C CA . TYR B 1 3 ? 7.73 -25.734 -17.234 1 95.06 3 TYR B CA 1
ATOM 1415 C C . TYR B 1 3 ? 8.984 -24.906 -17.531 1 95.06 3 TYR B C 1
ATOM 1417 O O . TYR B 1 3 ? 10.094 -25.312 -17.172 1 95.06 3 TYR B O 1
ATOM 1425 N N . ARG B 1 4 ? 8.742 -23.891 -18.344 1 97 4 ARG B N 1
ATOM 1426 C CA . ARG B 1 4 ? 9.781 -22.906 -18.641 1 97 4 ARG B CA 1
ATOM 1427 C C . ARG B 1 4 ? 9.469 -21.562 -17.984 1 97 4 ARG B C 1
ATOM 1429 O O . ARG B 1 4 ? 8.344 -21.062 -18.109 1 97 4 ARG B O 1
ATOM 1436 N N . ILE B 1 5 ? 10.5 -21 -17.297 1 98.06 5 ILE B N 1
ATOM 1437 C CA . ILE B 1 5 ? 10.32 -19.703 -16.656 1 98.06 5 ILE B CA 1
ATOM 1438 C C . ILE B 1 5 ? 11.008 -18.625 -17.484 1 98.06 5 ILE B C 1
ATOM 1440 O O . ILE B 1 5 ? 12.164 -18.781 -17.891 1 98.06 5 ILE B O 1
ATOM 1444 N N . ARG B 1 6 ? 10.281 -17.562 -17.719 1 97.94 6 ARG B N 1
ATOM 1445 C CA . ARG B 1 6 ? 10.828 -16.438 -18.469 1 97.94 6 ARG B CA 1
ATOM 1446 C C . ARG B 1 6 ? 10.195 -15.117 -18.031 1 97.94 6 ARG B C 1
ATOM 1448 O O . ARG B 1 6 ? 9.242 -15.109 -17.25 1 97.94 6 ARG B O 1
ATOM 1455 N N . ARG B 1 7 ? 10.734 -14.031 -18.562 1 97.75 7 ARG B N 1
ATOM 1456 C CA . ARG B 1 7 ? 10.164 -12.719 -18.297 1 97.75 7 ARG B CA 1
ATOM 1457 C C . ARG B 1 7 ? 8.82 -12.555 -19 1 97.75 7 ARG B C 1
ATOM 1459 O O . ARG B 1 7 ? 8.617 -13.086 -20.094 1 97.75 7 ARG B O 1
ATOM 1466 N N . PHE B 1 8 ? 7.941 -11.797 -18.375 1 97.12 8 PHE B N 1
ATOM 1467 C CA . PHE B 1 8 ? 6.672 -11.422 -18.984 1 97.12 8 PHE B CA 1
ATOM 1468 C C . PHE B 1 8 ? 6.895 -10.508 -20.188 1 97.12 8 PHE B C 1
ATOM 1470 O O . PHE B 1 8 ? 7.699 -9.578 -20.125 1 97.12 8 PHE B O 1
ATOM 1477 N N . ALA B 1 9 ? 6.176 -10.766 -21.312 1 95.88 9 ALA B N 1
ATOM 1478 C CA . ALA B 1 9 ? 6.285 -9.977 -22.531 1 95.88 9 ALA B CA 1
ATOM 1479 C C . ALA B 1 9 ? 4.965 -9.289 -22.875 1 95.88 9 ALA B C 1
ATOM 1481 O O . ALA B 1 9 ? 3.902 -9.727 -22.422 1 95.88 9 ALA B O 1
ATOM 1482 N N . PRO B 1 10 ? 5.047 -8.242 -23.672 1 94.06 10 PRO B N 1
ATOM 1483 C CA . PRO B 1 10 ? 3.822 -7.535 -24.062 1 94.06 10 PRO B CA 1
ATOM 1484 C C . PRO B 1 10 ? 2.809 -8.445 -24.75 1 94.06 10 PRO B C 1
ATOM 1486 O O . PRO B 1 10 ? 1.602 -8.203 -24.672 1 94.06 10 PRO B O 1
ATOM 1489 N N . THR B 1 11 ? 3.24 -9.453 -25.359 1 95.38 11 THR B N 1
ATOM 1490 C CA . THR B 1 11 ? 2.367 -10.352 -26.109 1 95.38 11 THR B CA 1
ATOM 1491 C C . THR B 1 11 ? 1.701 -11.359 -25.172 1 95.38 11 THR B C 1
ATOM 1493 O O . THR B 1 11 ? 0.884 -12.172 -25.609 1 95.38 11 THR B O 1
ATOM 1496 N N . ASP B 1 12 ? 1.951 -11.297 -23.891 1 96.56 12 ASP B N 1
ATOM 1497 C CA . ASP B 1 12 ? 1.507 -12.32 -22.953 1 96.56 12 ASP B CA 1
ATOM 1498 C C . ASP B 1 12 ? 0.16 -11.953 -22.344 1 96.56 12 ASP B C 1
ATOM 1500 O O . ASP B 1 12 ? -0.347 -12.672 -21.469 1 96.56 12 ASP B O 1
ATOM 1504 N N . ARG B 1 13 ? -0.409 -10.898 -22.719 1 95.25 13 ARG B N 1
ATOM 1505 C CA . ARG B 1 13 ? -1.605 -10.359 -22.078 1 95.25 13 ARG B CA 1
ATOM 1506 C C . ARG B 1 13 ? -2.725 -11.391 -22.047 1 95.25 13 ARG B C 1
ATOM 1508 O O . ARG B 1 13 ? -3.303 -11.656 -21 1 95.25 13 ARG B O 1
ATOM 1515 N N . ASP B 1 14 ? -3.051 -11.977 -23.172 1 95.75 14 ASP B N 1
ATOM 1516 C CA . ASP B 1 14 ? -4.168 -12.914 -23.25 1 95.75 14 ASP B CA 1
ATOM 1517 C C . ASP B 1 14 ? -3.887 -14.172 -22.438 1 95.75 14 ASP B C 1
ATOM 1519 O O . ASP B 1 14 ? -4.785 -14.711 -21.781 1 95.75 14 ASP B O 1
ATOM 1523 N N . ALA B 1 15 ? -2.701 -14.656 -22.5 1 97.06 15 ALA B N 1
ATOM 1524 C CA . ALA B 1 15 ? -2.316 -15.828 -21.719 1 97.06 15 ALA B CA 1
ATOM 1525 C C . ALA B 1 15 ? -2.441 -15.555 -20.219 1 97.06 15 ALA B C 1
ATOM 1527 O O . ALA B 1 15 ? -2.869 -16.422 -19.453 1 97.06 15 ALA B O 1
ATOM 1528 N N . MET B 1 16 ? -2.09 -14.359 -19.812 1 97.12 16 MET B N 1
ATOM 1529 C CA . MET B 1 16 ? -2.211 -13.969 -18.406 1 97.12 16 MET B CA 1
ATOM 1530 C C . MET B 1 16 ? -3.674 -13.922 -17.984 1 97.12 16 MET B C 1
ATOM 1532 O O . MET B 1 16 ? -4.027 -14.406 -16.906 1 97.12 16 MET B O 1
ATOM 1536 N N . LEU B 1 17 ? -4.457 -13.344 -18.828 1 97 17 LEU B N 1
ATOM 1537 C CA . LEU B 1 17 ? -5.883 -13.273 -18.531 1 97 17 LEU B CA 1
ATOM 1538 C C . LEU B 1 17 ? -6.477 -14.672 -18.391 1 97 17 LEU B C 1
ATOM 1540 O O . LEU B 1 17 ? -7.246 -14.93 -17.453 1 97 17 LEU B O 1
ATOM 1544 N N . ALA B 1 18 ? -6.102 -15.555 -19.25 1 97.12 18 ALA B N 1
ATOM 1545 C CA . ALA B 1 18 ? -6.57 -16.938 -19.188 1 97.12 18 ALA B CA 1
ATOM 1546 C C . ALA B 1 18 ? -6.105 -17.609 -17.906 1 97.12 18 ALA B C 1
ATOM 1548 O O . ALA B 1 18 ? -6.875 -18.328 -17.25 1 97.12 18 ALA B O 1
ATOM 1549 N N . PHE B 1 19 ? -4.953 -17.375 -17.594 1 97.81 19 PHE B N 1
ATOM 1550 C CA . PHE B 1 19 ? -4.391 -17.922 -16.359 1 97.81 19 PHE B CA 1
ATOM 1551 C C . PHE B 1 19 ? -5.16 -17.422 -15.148 1 97.81 19 PHE B C 1
ATOM 1553 O O . PHE B 1 19 ? -5.574 -18.219 -14.305 1 97.81 19 PHE B O 1
ATOM 1560 N N . ALA B 1 20 ? -5.348 -16.141 -15.078 1 97 20 ALA B N 1
ATOM 1561 C CA . ALA B 1 20 ? -6.055 -15.508 -13.969 1 97 20 ALA B CA 1
ATOM 1562 C C . ALA B 1 20 ? -7.469 -16.078 -13.82 1 97 20 ALA B C 1
ATOM 1564 O O . ALA B 1 20 ? -7.934 -16.328 -12.711 1 97 20 ALA B O 1
ATOM 1565 N N . GLU B 1 21 ? -8.062 -16.328 -14.891 1 96.12 21 GLU B N 1
ATOM 1566 C CA . GLU B 1 21 ? -9.438 -16.828 -14.891 1 96.12 21 GLU B CA 1
ATOM 1567 C C . GLU B 1 21 ? -9.516 -18.203 -14.242 1 96.12 21 GLU B C 1
ATOM 1569 O O . GLU B 1 21 ? -10.539 -18.562 -13.641 1 96.12 21 GLU B O 1
ATOM 1574 N N . GLY B 1 22 ? -8.484 -18.906 -14.32 1 96.06 22 GLY B N 1
ATOM 1575 C CA . GLY B 1 22 ? -8.477 -20.266 -13.789 1 96.06 22 GLY B CA 1
ATOM 1576 C C . GLY B 1 22 ? -8.133 -20.312 -12.312 1 96.06 22 GLY B C 1
ATOM 1577 O O . GLY B 1 22 ? -8.227 -21.375 -11.688 1 96.06 22 GLY B O 1
ATOM 1578 N N . LEU B 1 23 ? -7.793 -19.266 -11.766 1 96.94 23 LEU B N 1
ATOM 1579 C CA . LEU B 1 23 ? -7.395 -19.219 -10.359 1 96.94 23 LEU B CA 1
ATOM 1580 C C . LEU B 1 23 ? -8.609 -19.047 -9.453 1 96.94 23 LEU B C 1
ATOM 1582 O O . LEU B 1 23 ? -9.531 -18.297 -9.789 1 96.94 23 LEU B O 1
ATOM 1586 N N . PRO B 1 24 ? -8.586 -19.719 -8.266 1 95.69 24 PRO B N 1
ATOM 1587 C CA . PRO B 1 24 ? -9.617 -19.391 -7.27 1 95.69 24 PRO B CA 1
ATOM 1588 C C . PRO B 1 24 ? -9.555 -17.938 -6.801 1 95.69 24 PRO B C 1
ATOM 1590 O O . PRO B 1 24 ? -8.461 -17.391 -6.652 1 95.69 24 PRO B O 1
ATOM 1593 N N . GLU B 1 25 ? -10.703 -17.375 -6.594 1 94.94 25 GLU B N 1
ATOM 1594 C CA . GLU B 1 25 ? -10.789 -15.984 -6.141 1 94.94 25 GLU B CA 1
ATOM 1595 C C . GLU B 1 25 ? -9.93 -15.758 -4.898 1 94.94 25 GLU B C 1
ATOM 1597 O O . GLU B 1 25 ? -9.25 -14.734 -4.789 1 94.94 25 GLU B O 1
ATOM 1602 N N . HIS B 1 26 ? -9.977 -16.688 -4.035 1 94.81 26 HIS B N 1
ATOM 1603 C CA . HIS B 1 26 ? -9.273 -16.578 -2.762 1 94.81 26 HIS B CA 1
ATOM 1604 C C . HIS B 1 26 ? -7.781 -16.344 -2.975 1 94.81 26 HIS B C 1
ATOM 1606 O O . HIS B 1 26 ? -7.141 -15.641 -2.193 1 94.81 26 HIS B O 1
ATOM 1612 N N . ASP B 1 27 ? -7.238 -16.797 -4.074 1 94.75 27 ASP B N 1
ATOM 1613 C CA . ASP B 1 27 ? -5.816 -16.672 -4.391 1 94.75 27 ASP B CA 1
ATOM 1614 C C . ASP B 1 27 ? -5.469 -15.258 -4.836 1 94.75 27 ASP B C 1
ATOM 1616 O O . ASP B 1 27 ? -4.293 -14.891 -4.91 1 94.75 27 ASP B O 1
ATOM 1620 N N . LEU B 1 28 ? -6.477 -14.477 -5.039 1 95.69 28 LEU B N 1
ATOM 1621 C CA . LEU B 1 28 ? -6.254 -13.188 -5.672 1 95.69 28 LEU B CA 1
ATOM 1622 C C . LEU B 1 28 ? -6.414 -12.055 -4.664 1 95.69 28 LEU B C 1
ATOM 1624 O O . LEU B 1 28 ? -6.074 -10.906 -4.953 1 95.69 28 LEU B O 1
ATOM 1628 N N . LEU B 1 29 ? -6.812 -12.344 -3.443 1 93.12 29 LEU B N 1
ATOM 1629 C CA . LEU B 1 29 ? -7.234 -11.336 -2.479 1 93.12 29 LEU B CA 1
ATOM 1630 C C . LEU B 1 29 ? -6.043 -10.516 -2 1 93.12 29 LEU B C 1
ATOM 1632 O O . LEU B 1 29 ? -6.207 -9.367 -1.582 1 93.12 29 LEU B O 1
ATOM 1636 N N . PHE B 1 30 ? -4.902 -11.07 -2.053 1 92.38 30 PHE B N 1
ATOM 1637 C CA . PHE B 1 30 ? -3.732 -10.328 -1.584 1 92.38 30 PHE B CA 1
ATOM 1638 C C . PHE B 1 30 ? -3.289 -9.305 -2.619 1 92.38 30 PHE B C 1
ATOM 1640 O O . PHE B 1 30 ? -2.496 -8.414 -2.314 1 92.38 30 PHE B O 1
ATOM 1647 N N . LEU B 1 31 ? -3.799 -9.492 -3.783 1 91.94 31 LEU B N 1
ATOM 1648 C CA . LEU B 1 31 ? -3.496 -8.5 -4.812 1 91.94 31 LEU B CA 1
ATOM 1649 C C . LEU B 1 31 ? -4.312 -7.23 -4.602 1 91.94 31 LEU B C 1
ATOM 1651 O O . LEU B 1 31 ? -5.34 -7.254 -3.922 1 91.94 31 LEU B O 1
ATOM 1655 N N . GLY B 1 32 ? -3.883 -6.152 -4.965 1 91.06 32 GLY B N 1
ATOM 1656 C CA . GLY B 1 32 ? -4.605 -4.902 -4.801 1 91.06 32 GLY B CA 1
ATOM 1657 C C . GLY B 1 32 ? -5.914 -4.863 -5.562 1 91.06 32 GLY B C 1
ATOM 1658 O O . GLY B 1 32 ? -6.879 -4.238 -5.121 1 91.06 32 GLY B O 1
ATOM 1659 N N . ARG B 1 33 ? -5.941 -5.566 -6.715 1 90.38 33 ARG B N 1
ATOM 1660 C CA . ARG B 1 33 ? -7.117 -5.578 -7.578 1 90.38 33 ARG B CA 1
ATOM 1661 C C . ARG B 1 33 ? -7.312 -6.949 -8.219 1 90.38 33 ARG B C 1
ATOM 1663 O O . ARG B 1 33 ? -6.402 -7.781 -8.203 1 90.38 33 ARG B O 1
ATOM 1670 N N . ASP B 1 34 ? -8.539 -7.086 -8.727 1 93.44 34 ASP B N 1
ATOM 1671 C CA . ASP B 1 34 ? -8.922 -8.359 -9.336 1 93.44 34 ASP B CA 1
ATOM 1672 C C . ASP B 1 34 ? -8.188 -8.57 -10.656 1 93.44 34 ASP B C 1
ATOM 1674 O O . ASP B 1 34 ? -8.539 -7.969 -11.672 1 93.44 34 ASP B O 1
ATOM 1678 N N . LEU B 1 35 ? -7.293 -9.477 -10.664 1 94.81 35 LEU B N 1
ATOM 1679 C CA . LEU B 1 35 ? -6.449 -9.766 -11.82 1 94.81 35 LEU B CA 1
ATOM 1680 C C . LEU B 1 35 ? -7.273 -10.328 -12.969 1 94.81 35 LEU B C 1
ATOM 1682 O O . LEU B 1 35 ? -6.809 -10.359 -14.109 1 94.81 35 LEU B O 1
ATOM 1686 N N . LYS B 1 36 ? -8.492 -10.672 -12.75 1 95.06 36 LYS B N 1
ATOM 1687 C CA . LYS B 1 36 ? -9.344 -11.211 -13.812 1 95.06 36 LYS B CA 1
ATOM 1688 C C . LYS B 1 36 ? -9.891 -10.094 -14.688 1 95.06 36 LYS B C 1
ATOM 1690 O O . LYS B 1 36 ? -10.406 -10.352 -15.781 1 95.06 36 LYS B O 1
ATOM 1695 N N . HIS B 1 37 ? -9.812 -8.922 -14.195 1 93.75 37 HIS B N 1
ATOM 1696 C CA . HIS B 1 37 ? -10.258 -7.789 -15 1 93.75 37 HIS B CA 1
ATOM 1697 C C . HIS B 1 37 ? -9.195 -7.363 -16 1 93.75 37 HIS B C 1
ATOM 1699 O O . HIS B 1 37 ? -8.062 -7.062 -15.617 1 93.75 37 HIS B O 1
ATOM 1705 N N . PRO B 1 38 ? -9.562 -7.207 -17.25 1 94.5 38 PRO B N 1
ATOM 1706 C CA . PRO B 1 38 ? -8.562 -6.906 -18.281 1 94.5 38 PRO B CA 1
ATOM 1707 C C . PRO B 1 38 ? -7.809 -5.609 -18 1 94.5 38 PRO B C 1
ATOM 1709 O O . PRO B 1 38 ? -6.613 -5.516 -18.297 1 94.5 38 PRO B O 1
ATOM 1712 N N . ARG B 1 39 ? -8.422 -4.656 -17.438 1 93.81 39 ARG B N 1
ATOM 1713 C CA . ARG B 1 39 ? -7.762 -3.385 -17.156 1 93.81 39 ARG B CA 1
ATOM 1714 C C . ARG B 1 39 ? -6.652 -3.557 -16.125 1 93.81 39 ARG B C 1
ATOM 1716 O O . ARG B 1 39 ? -5.703 -2.773 -16.094 1 93.81 39 ARG B O 1
ATOM 1723 N N . VAL B 1 40 ? -6.867 -4.535 -15.273 1 95.25 40 VAL B N 1
ATOM 1724 C CA . VAL B 1 40 ? -5.848 -4.793 -14.266 1 95.25 40 VAL B CA 1
ATOM 1725 C C . VAL B 1 40 ? -4.613 -5.41 -14.922 1 95.25 40 VAL B C 1
ATOM 1727 O O . VAL B 1 40 ? -3.48 -5.055 -14.578 1 95.25 40 VAL B O 1
ATOM 1730 N N . VAL B 1 41 ? -4.789 -6.242 -15.891 1 95.44 41 VAL B N 1
ATOM 1731 C CA . VAL B 1 41 ? -3.684 -6.828 -16.641 1 95.44 41 VAL B CA 1
ATOM 1732 C C . VAL B 1 41 ? -2.99 -5.746 -17.469 1 95.44 41 VAL B C 1
ATOM 1734 O O . VAL B 1 41 ? -1.76 -5.719 -17.562 1 95.44 41 VAL B O 1
ATOM 1737 N N . ASP B 1 42 ? -3.76 -4.844 -18.047 1 95.81 42 ASP B N 1
ATOM 1738 C CA . ASP B 1 42 ? -3.193 -3.719 -18.781 1 95.81 42 ASP B CA 1
ATOM 1739 C C . ASP B 1 42 ? -2.307 -2.861 -17.875 1 95.81 42 ASP B C 1
ATOM 1741 O O . ASP B 1 42 ? -1.209 -2.463 -18.281 1 95.81 42 ASP B O 1
ATOM 1745 N N . ALA B 1 43 ? -2.822 -2.613 -16.734 1 93.81 43 ALA B N 1
ATOM 1746 C CA . ALA B 1 43 ? -2.062 -1.81 -15.781 1 93.81 43 ALA B CA 1
ATOM 1747 C C . ALA B 1 43 ? -0.781 -2.523 -15.359 1 93.81 43 ALA B C 1
ATOM 1749 O O . ALA B 1 43 ? 0.255 -1.887 -15.156 1 93.81 43 ALA B O 1
ATOM 1750 N N . TRP B 1 44 ? -0.895 -3.768 -15.188 1 94.75 44 TRP B N 1
ATOM 1751 C CA . TRP B 1 44 ? 0.27 -4.586 -14.875 1 94.75 44 TRP B CA 1
ATOM 1752 C C . TRP B 1 44 ? 1.329 -4.473 -15.961 1 94.75 44 TRP B C 1
ATOM 1754 O O . TRP B 1 44 ? 2.5 -4.215 -15.68 1 94.75 44 TRP B O 1
ATOM 1764 N N . GLN B 1 45 ? 0.928 -4.59 -17.141 1 95.31 45 GLN B N 1
ATOM 1765 C CA . GLN B 1 45 ? 1.832 -4.461 -18.281 1 95.31 45 GLN B CA 1
ATOM 1766 C C . GLN B 1 45 ? 2.473 -3.074 -18.312 1 95.31 45 GLN B C 1
ATOM 1768 O O . GLN B 1 45 ? 3.682 -2.949 -18.516 1 95.31 45 GLN B O 1
ATOM 1773 N N . SER B 1 46 ? 1.675 -2.092 -18.156 1 96.06 46 SER B N 1
ATOM 1774 C CA . SER B 1 46 ? 2.191 -0.728 -18.125 1 96.06 46 SER B CA 1
ATOM 1775 C C . SER B 1 46 ? 3.232 -0.546 -17.031 1 96.06 46 SER B C 1
ATOM 1777 O O . SER B 1 46 ? 4.266 0.093 -17.25 1 96.06 46 SER B O 1
ATOM 1779 N N . ALA B 1 47 ? 2.949 -1.11 -15.914 1 95.62 47 ALA B N 1
ATOM 1780 C CA . ALA B 1 47 ? 3.863 -1.002 -14.781 1 95.62 47 ALA B CA 1
ATOM 1781 C C . ALA B 1 47 ? 5.18 -1.716 -15.07 1 95.62 47 ALA B C 1
ATOM 1783 O O . ALA B 1 47 ? 6.242 -1.278 -14.617 1 95.62 47 ALA B O 1
ATOM 1784 N N . ILE B 1 48 ? 5.141 -2.779 -15.773 1 96.12 48 ILE B N 1
ATOM 1785 C CA . ILE B 1 48 ? 6.348 -3.48 -16.203 1 96.12 48 ILE B CA 1
ATOM 1786 C C . ILE B 1 48 ? 7.156 -2.592 -17.141 1 96.12 48 ILE B C 1
ATOM 1788 O O . ILE B 1 48 ? 8.367 -2.432 -16.969 1 96.12 48 ILE B O 1
ATOM 1792 N N . GLU B 1 49 ? 6.484 -2.004 -18.047 1 95.38 49 GLU B N 1
ATOM 1793 C CA . GLU B 1 49 ? 7.145 -1.151 -19.031 1 95.38 49 GLU B CA 1
ATOM 1794 C C . GLU B 1 49 ? 7.781 0.066 -18.375 1 95.38 49 GLU B C 1
ATOM 1796 O O . GLU B 1 49 ? 8.836 0.534 -18.812 1 95.38 49 GLU B O 1
ATOM 1801 N N . GLU B 1 50 ? 7.16 0.483 -17.375 1 94.31 50 GLU B N 1
ATOM 1802 C CA . GLU B 1 50 ? 7.652 1.664 -16.672 1 94.31 50 GLU B CA 1
ATOM 1803 C C . GLU B 1 50 ? 8.758 1.298 -15.68 1 94.31 50 GLU B C 1
ATOM 1805 O O . GLU B 1 50 ? 9.391 2.18 -15.094 1 94.31 50 GLU B O 1
ATOM 1810 N N . GLY B 1 51 ? 8.93 0.041 -15.422 1 93.19 51 GLY B N 1
ATOM 1811 C CA . GLY B 1 51 ? 10.031 -0.41 -14.586 1 93.19 51 GLY B CA 1
ATOM 1812 C C . GLY B 1 51 ? 9.633 -0.59 -13.133 1 93.19 51 GLY B C 1
ATOM 1813 O O . GLY B 1 51 ? 10.484 -0.819 -12.273 1 93.19 51 GLY B O 1
ATOM 1814 N N . TRP B 1 52 ? 8.328 -0.55 -12.82 1 95.06 52 TRP B N 1
ATOM 1815 C CA . TRP B 1 52 ? 7.836 -0.67 -11.453 1 95.06 52 TRP B CA 1
ATOM 1816 C C . TRP B 1 52 ? 7.695 -2.135 -11.047 1 95.06 52 TRP B C 1
ATOM 1818 O O . TRP B 1 52 ? 7.699 -2.461 -9.859 1 95.06 52 TRP B O 1
ATOM 1828 N N . ILE B 1 53 ? 7.535 -2.975 -12.094 1 97.81 53 ILE B N 1
ATOM 1829 C CA . ILE B 1 53 ? 7.309 -4.391 -11.844 1 97.81 53 ILE B CA 1
ATOM 1830 C C . ILE B 1 53 ? 8.258 -5.227 -12.703 1 97.81 53 ILE B C 1
ATOM 1832 O O . ILE B 1 53 ? 8.375 -5 -13.906 1 97.81 53 ILE B O 1
ATOM 1836 N N . ASP B 1 54 ? 8.961 -6.062 -12.094 1 98.19 54 ASP B N 1
ATOM 1837 C CA . ASP B 1 54 ? 9.602 -7.184 -12.773 1 98.19 54 ASP B CA 1
ATOM 1838 C C . ASP B 1 54 ? 8.766 -8.453 -12.656 1 98.19 54 ASP B C 1
ATOM 1840 O O . ASP B 1 54 ? 8.469 -8.914 -11.555 1 98.19 54 ASP B O 1
ATOM 1844 N N . SER B 1 55 ? 8.43 -9.023 -13.781 1 98.19 55 SER B N 1
ATOM 1845 C CA . SER B 1 55 ? 7.492 -10.148 -13.75 1 98.19 55 SER B CA 1
ATOM 1846 C C . SER B 1 55 ? 8.062 -11.359 -14.477 1 98.19 55 SER B C 1
ATOM 1848 O O . SER B 1 55 ? 8.633 -11.227 -15.562 1 98.19 55 SER B O 1
ATOM 1850 N N . LEU B 1 56 ? 7.93 -12.508 -13.852 1 98.56 56 LEU B N 1
ATOM 1851 C CA . LEU B 1 56 ? 8.227 -13.805 -14.438 1 98.56 56 LEU B CA 1
ATOM 1852 C C . LEU B 1 56 ? 6.949 -14.602 -14.672 1 98.56 56 LEU B C 1
ATOM 1854 O O . LEU B 1 56 ? 5.973 -14.453 -13.93 1 98.56 56 LEU B O 1
ATOM 1858 N N . VAL B 1 57 ? 7.004 -15.445 -15.711 1 98.5 57 VAL B N 1
ATOM 1859 C CA . VAL B 1 57 ? 5.926 -16.391 -15.953 1 98.5 57 VAL B CA 1
ATOM 1860 C C . VAL B 1 57 ? 6.5 -17.797 -16.188 1 98.5 57 VAL B C 1
ATOM 1862 O O . VAL B 1 57 ? 7.605 -17.938 -16.719 1 98.5 57 VAL B O 1
ATOM 1865 N N . ALA B 1 58 ? 5.754 -18.75 -15.695 1 98.5 58 ALA B N 1
ATOM 1866 C CA . ALA B 1 58 ? 6.02 -20.156 -16 1 98.5 58 ALA B CA 1
ATOM 1867 C C . ALA B 1 58 ? 5.004 -20.703 -17 1 98.5 58 ALA B C 1
ATOM 1869 O O . ALA B 1 58 ? 3.793 -20.562 -16.797 1 98.5 58 ALA B O 1
ATOM 1870 N N . GLU B 1 59 ? 5.52 -21.281 -17.984 1 97.56 59 GLU B N 1
ATOM 1871 C CA . GLU B 1 59 ? 4.652 -21.781 -19.047 1 97.56 59 GLU B CA 1
ATOM 1872 C C . GLU B 1 59 ? 4.859 -23.266 -19.281 1 97.56 59 GLU B C 1
ATOM 1874 O O . GLU B 1 59 ? 5.992 -23.766 -19.219 1 97.56 59 GLU B O 1
ATOM 1879 N N . GLU B 1 60 ? 3.756 -23.938 -19.453 1 95.62 60 GLU B N 1
ATOM 1880 C CA . GLU B 1 60 ? 3.686 -25.344 -19.859 1 95.62 60 GLU B CA 1
ATOM 1881 C C . GLU B 1 60 ? 2.686 -25.531 -21 1 95.62 60 GLU B C 1
ATOM 1883 O O . GLU B 1 60 ? 1.519 -25.156 -20.875 1 95.62 60 GLU B O 1
ATOM 1888 N N . ASP B 1 61 ? 3.121 -26.141 -22.125 1 91.62 61 ASP B N 1
ATOM 1889 C CA . ASP B 1 61 ? 2.27 -26.375 -23.297 1 91.62 61 ASP B CA 1
ATOM 1890 C C . ASP B 1 61 ? 1.564 -25.094 -23.719 1 91.62 61 ASP B C 1
ATOM 1892 O O . ASP B 1 61 ? 0.343 -25.078 -23.891 1 91.62 61 ASP B O 1
ATOM 1896 N N . GLU B 1 62 ? 2.279 -23.953 -23.672 1 89.06 62 GLU B N 1
ATOM 1897 C CA . GLU B 1 62 ? 1.87 -22.641 -24.156 1 89.06 62 GLU B CA 1
ATOM 1898 C C . GLU B 1 62 ? 0.818 -22.016 -23.234 1 89.06 62 GLU B C 1
ATOM 1900 O O . GLU B 1 62 ? 0.121 -21.078 -23.625 1 89.06 62 GLU B O 1
ATOM 1905 N N . ARG B 1 63 ? 0.754 -22.625 -22.047 1 95.62 63 ARG B N 1
ATOM 1906 C CA . ARG B 1 63 ? -0.152 -22.078 -21.047 1 95.62 63 ARG B CA 1
ATOM 1907 C C . ARG B 1 63 ? 0.61 -21.656 -19.797 1 95.62 63 ARG B C 1
ATOM 1909 O O . ARG B 1 63 ? 1.549 -22.344 -19.375 1 95.62 63 ARG B O 1
ATOM 1916 N N . PHE B 1 64 ? 0.15 -20.562 -19.25 1 98 64 PHE B N 1
ATOM 1917 C CA . PHE B 1 64 ? 0.742 -20.141 -17.984 1 98 64 PHE B CA 1
ATOM 1918 C C . PHE B 1 64 ? 0.289 -21.047 -16.844 1 98 64 PHE B C 1
ATOM 1920 O O . PHE B 1 64 ? -0.891 -21.391 -16.75 1 98 64 PHE B O 1
ATOM 1927 N N . VAL B 1 65 ? 1.245 -21.469 -16.047 1 98.06 65 VAL B N 1
ATOM 1928 C CA . VAL B 1 65 ? 0.923 -22.297 -14.891 1 98.06 65 VAL B CA 1
ATOM 1929 C C . VAL B 1 65 ? 1.401 -21.625 -13.609 1 98.06 65 VAL B C 1
ATOM 1931 O O . VAL B 1 65 ? 1.167 -22.125 -12.508 1 98.06 65 VAL B O 1
ATOM 1934 N N . GLY B 1 66 ? 2.02 -20.5 -13.703 1 98.31 66 GLY B N 1
ATOM 1935 C CA . GLY B 1 66 ? 2.469 -19.719 -12.57 1 98.31 66 GLY B CA 1
ATOM 1936 C C . GLY B 1 66 ? 3.064 -18.375 -12.961 1 98.31 66 GLY B C 1
ATOM 1937 O O . GLY B 1 66 ? 3.432 -18.172 -14.125 1 98.31 66 GLY B O 1
ATOM 1938 N N . THR B 1 67 ? 3.084 -17.469 -12.055 1 98.5 67 THR B N 1
ATOM 1939 C CA . THR B 1 67 ? 3.727 -16.172 -12.242 1 98.5 67 THR B CA 1
ATOM 1940 C C . THR B 1 67 ? 4.227 -15.617 -10.914 1 98.5 67 THR B C 1
ATOM 1942 O O . THR B 1 67 ? 3.705 -15.961 -9.852 1 98.5 67 THR B O 1
ATOM 1945 N N . ALA B 1 68 ? 5.25 -14.852 -10.977 1 98.62 68 ALA B N 1
ATOM 1946 C CA . ALA B 1 68 ? 5.77 -14.086 -9.844 1 98.62 68 ALA B CA 1
ATOM 1947 C C . ALA B 1 68 ? 6.199 -12.688 -10.273 1 98.62 68 ALA B C 1
ATOM 1949 O O . ALA B 1 68 ? 6.582 -12.477 -11.422 1 98.62 68 ALA B O 1
ATOM 1950 N N . ALA B 1 69 ? 6.117 -11.812 -9.344 1 98.56 69 ALA B N 1
ATOM 1951 C CA . ALA B 1 69 ? 6.488 -10.43 -9.656 1 98.56 69 ALA B CA 1
ATOM 1952 C C . ALA B 1 69 ? 7.152 -9.766 -8.453 1 98.56 69 ALA B C 1
ATOM 1954 O O . ALA B 1 69 ? 6.891 -10.133 -7.309 1 98.56 69 ALA B O 1
ATOM 1955 N N . LEU B 1 70 ? 8.047 -8.898 -8.758 1 98.44 70 LEU B N 1
ATOM 1956 C CA . LEU B 1 70 ? 8.617 -7.941 -7.809 1 98.44 70 LEU B CA 1
ATOM 1957 C C . LEU B 1 70 ? 8.07 -6.539 -8.062 1 98.44 70 LEU B C 1
ATOM 1959 O O . LEU B 1 70 ? 8.289 -5.969 -9.133 1 98.44 70 LEU B O 1
ATOM 1963 N N . VAL B 1 71 ? 7.336 -6.047 -7.117 1 98.19 71 VAL B N 1
ATOM 1964 C CA . VAL B 1 71 ? 6.758 -4.715 -7.219 1 98.19 71 VAL B CA 1
ATOM 1965 C C . VAL B 1 71 ? 7.531 -3.744 -6.324 1 98.19 71 VAL B C 1
ATOM 1967 O O . VAL B 1 71 ? 7.75 -4.02 -5.145 1 98.19 71 VAL B O 1
ATOM 1970 N N . ARG B 1 72 ? 7.922 -2.627 -6.879 1 96.38 72 ARG B N 1
ATOM 1971 C CA . ARG B 1 72 ? 8.648 -1.618 -6.113 1 96.38 72 ARG B CA 1
ATOM 1972 C C . ARG B 1 72 ? 8.344 -0.216 -6.637 1 96.38 72 ARG B C 1
ATOM 1974 O O . ARG B 1 72 ? 7.922 -0.052 -7.781 1 96.38 72 ARG B O 1
ATOM 1981 N N . ASP B 1 73 ? 8.445 0.753 -5.82 1 94.69 73 ASP B N 1
ATOM 1982 C CA . ASP B 1 73 ? 8.383 2.162 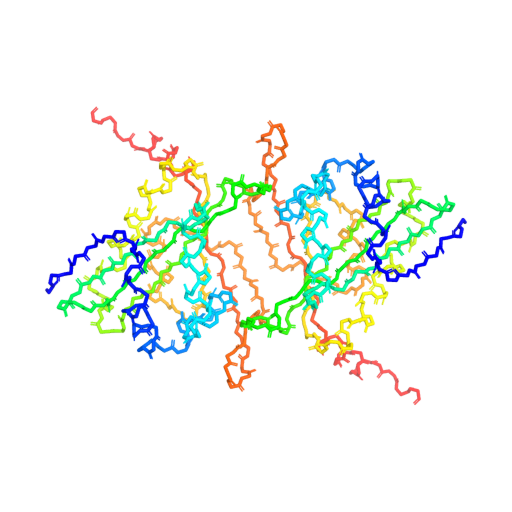-6.191 1 94.69 73 ASP B CA 1
ATOM 1983 C C . ASP B 1 73 ? 9.742 2.844 -6.004 1 94.69 73 ASP B C 1
ATOM 1985 O O . ASP B 1 73 ? 10.07 3.285 -4.902 1 94.69 73 ASP B O 1
ATOM 1989 N N . PRO B 1 74 ? 10.484 2.992 -7.07 1 93.06 74 PRO B N 1
ATOM 1990 C CA . PRO B 1 74 ? 11.828 3.545 -6.945 1 93.06 74 PRO B CA 1
ATOM 1991 C C . PRO B 1 74 ? 11.836 5.023 -6.562 1 93.06 74 PRO B C 1
ATOM 1993 O O . PRO B 1 74 ? 12.883 5.574 -6.215 1 93.06 74 PRO B O 1
ATOM 1996 N N . LEU B 1 75 ? 10.672 5.609 -6.582 1 91.75 75 LEU B N 1
ATOM 1997 C CA . LEU B 1 75 ? 10.594 7.047 -6.34 1 91.75 75 LEU B CA 1
ATOM 1998 C C . LEU B 1 75 ? 10.039 7.336 -4.949 1 91.75 75 LEU B C 1
ATOM 2000 O O . LEU B 1 75 ? 9.883 8.5 -4.566 1 91.75 75 LEU B O 1
ATOM 2004 N N . GLY B 1 76 ? 9.75 6.324 -4.184 1 94.75 76 GLY B N 1
ATOM 2005 C CA . GLY B 1 76 ? 9.133 6.504 -2.881 1 94.75 76 GLY B CA 1
ATOM 2006 C C . GLY B 1 76 ? 10.117 6.422 -1.732 1 94.75 76 GLY B C 1
ATOM 2007 O O . GLY B 1 76 ? 11.305 6.195 -1.946 1 94.75 76 GLY B O 1
ATOM 2008 N N . TRP B 1 77 ? 9.602 6.629 -0.508 1 96.69 77 TRP B N 1
ATOM 2009 C CA . TRP B 1 77 ? 10.398 6.527 0.708 1 96.69 77 TRP B CA 1
ATOM 2010 C C . TRP B 1 77 ? 10.781 5.078 0.993 1 96.69 77 TRP B C 1
ATOM 2012 O O . TRP B 1 77 ? 11.656 4.809 1.814 1 96.69 77 TRP B O 1
ATOM 2022 N N . SER B 1 78 ? 10.125 4.156 0.276 1 97.19 78 SER B N 1
ATOM 2023 C CA . SER B 1 78 ? 10.375 2.732 0.475 1 97.19 78 SER B CA 1
ATOM 2024 C C . SER B 1 78 ? 11.016 2.105 -0.758 1 97.19 78 SER B C 1
ATOM 2026 O O . SER B 1 78 ? 10.734 0.952 -1.091 1 97.19 78 SER B O 1
ATOM 2028 N N . ALA B 1 79 ? 11.812 2.82 -1.425 1 95.44 79 ALA B N 1
ATOM 2029 C CA . ALA B 1 79 ? 12.43 2.348 -2.664 1 95.44 79 ALA B CA 1
ATOM 2030 C C . ALA B 1 79 ? 13.273 1.102 -2.416 1 95.44 79 ALA B C 1
ATOM 2032 O O . ALA B 1 79 ? 13.516 0.315 -3.336 1 95.44 79 ALA B O 1
ATOM 2033 N N . HIS B 1 80 ? 13.719 0.888 -1.213 1 96.25 80 HIS B N 1
ATOM 2034 C CA . HIS B 1 80 ? 14.555 -0.247 -0.854 1 96.25 80 HIS B CA 1
ATOM 2035 C C . HIS B 1 80 ? 13.719 -1.472 -0.511 1 96.25 80 HIS B C 1
ATOM 2037 O O . HIS B 1 80 ? 14.258 -2.539 -0.211 1 96.25 80 HIS B O 1
ATOM 2043 N N . VAL B 1 81 ? 12.391 -1.358 -0.513 1 97.44 81 VAL B N 1
ATOM 2044 C CA . VAL B 1 81 ? 11.461 -2.439 -0.19 1 97.44 81 VAL B CA 1
ATOM 2045 C C . VAL B 1 81 ? 10.797 -2.947 -1.467 1 97.44 81 VAL B C 1
ATOM 2047 O O . VAL B 1 81 ? 10.297 -2.156 -2.27 1 97.44 81 VAL B O 1
ATOM 2050 N N . GLY B 1 82 ? 10.797 -4.215 -1.684 1 98 82 GLY B N 1
ATOM 2051 C CA . GLY B 1 82 ? 10.086 -4.855 -2.781 1 98 82 GLY B CA 1
ATOM 2052 C C . GLY B 1 82 ? 9 -5.809 -2.318 1 98 82 GLY B C 1
ATOM 2053 O O . GLY B 1 82 ? 9.203 -6.582 -1.381 1 98 82 GLY B O 1
ATOM 2054 N N . GLU B 1 83 ? 7.879 -5.723 -2.938 1 98.44 83 GLU B N 1
ATOM 2055 C CA . GLU B 1 83 ? 6.793 -6.664 -2.676 1 98.44 83 GLU B CA 1
ATOM 2056 C C . GLU B 1 83 ? 6.793 -7.801 -3.691 1 98.44 83 GLU B C 1
ATOM 2058 O O . GLU B 1 83 ? 6.816 -7.562 -4.898 1 98.44 83 GLU B O 1
ATOM 2063 N N . ILE B 1 84 ? 6.699 -9.008 -3.168 1 98.38 84 ILE B N 1
ATOM 2064 C CA . ILE B 1 84 ? 6.645 -10.188 -4.023 1 98.38 84 ILE B CA 1
ATOM 2065 C C . ILE B 1 84 ? 5.195 -10.648 -4.176 1 98.38 84 ILE B C 1
ATOM 2067 O O . ILE B 1 84 ? 4.457 -10.727 -3.189 1 98.38 84 ILE B O 1
ATOM 2071 N N . ARG B 1 85 ? 4.828 -10.914 -5.367 1 98.25 85 ARG B N 1
ATOM 2072 C CA . ARG B 1 85 ? 3.555 -11.539 -5.707 1 98.25 85 ARG B CA 1
ATOM 2073 C C . ARG B 1 85 ? 3.768 -12.883 -6.383 1 98.25 85 ARG B C 1
ATOM 2075 O O . ARG B 1 85 ? 4.539 -12.992 -7.34 1 98.25 85 ARG B O 1
ATOM 2082 N N . LEU B 1 86 ? 3.133 -13.906 -5.855 1 98.19 86 LEU B N 1
ATOM 2083 C CA . LEU B 1 86 ? 3.279 -15.258 -6.391 1 98.19 86 LEU B CA 1
ATOM 2084 C C . LEU B 1 86 ? 1.918 -15.906 -6.613 1 98.19 86 LEU B C 1
ATOM 2086 O O . LEU B 1 86 ? 1.067 -15.898 -5.719 1 98.19 86 LEU B O 1
ATOM 2090 N N . LEU B 1 87 ? 1.718 -16.375 -7.797 1 98 87 LEU B N 1
ATOM 2091 C CA . LEU B 1 87 ? 0.535 -17.141 -8.156 1 98 87 LEU B CA 1
ATOM 2092 C C . LEU B 1 87 ? 0.926 -18.453 -8.852 1 98 87 LEU B C 1
ATOM 2094 O O . LEU B 1 87 ? 1.707 -18.438 -9.805 1 98 87 LEU B O 1
ATOM 2098 N N . VAL B 1 88 ? 0.399 -19.5 -8.367 1 97.44 88 VAL B N 1
ATOM 2099 C CA . VAL B 1 88 ? 0.657 -20.812 -8.945 1 97.44 88 VAL B CA 1
ATOM 2100 C C . VAL B 1 88 ? -0.666 -21.516 -9.234 1 97.44 88 VAL B C 1
ATOM 2102 O O . VAL B 1 88 ? -1.571 -21.516 -8.391 1 97.44 88 VAL B O 1
ATOM 2105 N N . SER B 1 89 ? -0.753 -22.109 -10.391 1 96.94 89 SER B N 1
ATOM 2106 C CA . SER B 1 89 ? -1.931 -22.906 -10.719 1 96.94 89 SER B CA 1
ATOM 2107 C C . SER B 1 89 ? -2.182 -23.984 -9.664 1 96.94 89 SER B C 1
ATOM 2109 O O . SER B 1 89 ? -1.242 -24.625 -9.188 1 96.94 89 SER B O 1
ATOM 2111 N N . PRO B 1 90 ? -3.473 -24.203 -9.375 1 94.62 90 PRO B N 1
ATOM 2112 C CA . PRO B 1 90 ? -3.783 -25.25 -8.391 1 94.62 90 PRO B CA 1
ATOM 2113 C C . PRO B 1 90 ? -3.236 -26.609 -8.797 1 94.62 90 PRO B C 1
ATOM 2115 O O . PRO B 1 90 ? -2.822 -27.391 -7.938 1 94.62 90 PRO B O 1
ATOM 2118 N N . THR B 1 91 ? -3.109 -26.859 -10.016 1 92.56 91 THR B N 1
ATOM 2119 C CA . THR B 1 91 ? -2.709 -28.172 -10.516 1 92.56 91 THR B CA 1
ATOM 2120 C C . THR B 1 91 ? -1.193 -28.328 -10.438 1 92.56 91 THR B C 1
ATOM 2122 O O . THR B 1 91 ? -0.674 -29.438 -10.641 1 92.56 91 THR B O 1
ATOM 2125 N N . LYS B 1 92 ? -0.493 -27.312 -10.094 1 93.81 92 LYS B N 1
ATOM 2126 C CA . LYS B 1 92 ? 0.965 -27.375 -10.078 1 93.81 92 LYS B CA 1
ATOM 2127 C C . LYS B 1 92 ? 1.512 -27.141 -8.68 1 93.81 92 LYS B C 1
ATOM 2129 O O . LYS B 1 92 ? 2.719 -26.953 -8.5 1 93.81 92 LYS B O 1
ATOM 2134 N N . ARG B 1 93 ? 0.657 -27.109 -7.762 1 92.81 93 ARG B N 1
ATOM 2135 C CA . ARG B 1 93 ? 1.086 -26.875 -6.387 1 92.81 93 ARG B CA 1
ATOM 2136 C C . ARG B 1 93 ? 1.756 -28.109 -5.793 1 92.81 93 ARG B C 1
ATOM 2138 O O . ARG B 1 93 ? 1.396 -29.234 -6.133 1 92.81 93 ARG B O 1
ATOM 2145 N N . GLY B 1 94 ? 2.717 -27.797 -4.984 1 90.56 94 GLY B N 1
ATOM 2146 C CA . GLY B 1 94 ? 3.449 -28.891 -4.367 1 90.56 94 GLY B CA 1
ATOM 2147 C C . GLY B 1 94 ? 4.484 -29.516 -5.289 1 90.56 94 GLY B C 1
ATOM 2148 O O . GLY B 1 94 ? 5.117 -30.516 -4.938 1 90.56 94 GLY B O 1
ATOM 2149 N N . ALA B 1 95 ? 4.715 -28.922 -6.441 1 91.38 95 ALA B N 1
ATOM 2150 C CA . ALA B 1 95 ? 5.609 -29.5 -7.441 1 91.38 95 ALA B CA 1
ATOM 2151 C C . ALA B 1 95 ? 6.898 -28.703 -7.559 1 91.38 95 ALA B C 1
ATOM 2153 O O . ALA B 1 95 ? 7.699 -28.922 -8.469 1 91.38 95 ALA B O 1
ATOM 2154 N N . GLY B 1 96 ? 7.07 -27.719 -6.734 1 95 96 GLY B N 1
ATOM 2155 C CA . GLY B 1 96 ? 8.32 -26.984 -6.699 1 95 96 GLY B CA 1
ATOM 2156 C C . GLY B 1 96 ? 8.289 -25.703 -7.527 1 95 96 GLY B C 1
ATOM 2157 O O . GLY B 1 96 ? 9.203 -24.891 -7.453 1 95 96 GLY B O 1
ATOM 2158 N N . LEU B 1 97 ? 7.27 -25.469 -8.242 1 96.88 97 LEU B N 1
ATOM 2159 C CA . LEU B 1 97 ? 7.168 -24.328 -9.141 1 96.88 97 LEU B CA 1
ATOM 2160 C C . LEU B 1 97 ? 7.254 -23.016 -8.367 1 96.88 97 LEU B C 1
ATOM 2162 O O . LEU B 1 97 ? 7.961 -22.078 -8.781 1 96.88 97 LEU B O 1
ATOM 2166 N N . GLY B 1 98 ? 6.562 -22.969 -7.266 1 97.5 98 GLY B N 1
ATOM 2167 C CA . GLY B 1 98 ? 6.609 -21.75 -6.457 1 97.5 98 GLY B CA 1
ATOM 2168 C C . GLY B 1 98 ? 8.016 -21.391 -6.023 1 97.5 98 GLY B C 1
ATOM 2169 O O . GLY B 1 98 ? 8.414 -20.219 -6.117 1 97.5 98 GLY B O 1
ATOM 2170 N N . ARG B 1 99 ? 8.688 -22.328 -5.602 1 96.88 99 ARG B N 1
ATOM 2171 C CA . ARG B 1 99 ? 10.062 -22.109 -5.168 1 96.88 99 ARG B CA 1
ATOM 2172 C C . ARG B 1 99 ? 10.93 -21.641 -6.328 1 96.88 99 ARG B C 1
ATOM 2174 O O . ARG B 1 99 ? 11.711 -20.688 -6.18 1 96.88 99 ARG B O 1
ATOM 2181 N N . ASP B 1 100 ? 10.812 -22.281 -7.434 1 97.12 100 ASP B N 1
ATOM 2182 C CA . ASP B 1 100 ? 11.594 -21.906 -8.609 1 97.12 100 ASP B CA 1
ATOM 2183 C C . ASP B 1 100 ? 11.312 -20.469 -9.016 1 97.12 100 ASP B C 1
ATOM 2185 O O . ASP B 1 100 ? 12.227 -19.703 -9.336 1 97.12 100 ASP B O 1
ATOM 2189 N N . LEU B 1 101 ? 10.086 -20.078 -9.008 1 98 101 LEU B N 1
ATOM 2190 C CA . LEU B 1 101 ? 9.703 -18.719 -9.352 1 98 101 LEU B CA 1
ATOM 2191 C C . LEU B 1 101 ? 10.281 -17.719 -8.352 1 98 101 LEU B C 1
ATOM 2193 O O . LEU B 1 101 ? 10.812 -16.688 -8.742 1 98 101 LEU B O 1
ATOM 2197 N N . LEU B 1 102 ? 10.234 -18.047 -7.094 1 97.31 102 LEU B N 1
ATOM 2198 C CA . LEU B 1 102 ? 10.727 -17.156 -6.055 1 97.31 102 LEU B CA 1
ATOM 2199 C C . LEU B 1 102 ? 12.242 -16.984 -6.148 1 97.31 102 LEU B C 1
ATOM 2201 O O . LEU B 1 102 ? 12.773 -15.898 -5.914 1 97.31 102 LEU B O 1
ATOM 2205 N N . GLU B 1 103 ? 12.898 -18 -6.445 1 95.62 103 GLU B N 1
ATOM 2206 C CA . GLU B 1 103 ? 14.344 -17.906 -6.641 1 95.62 103 GLU B CA 1
ATOM 2207 C C . GLU B 1 103 ? 14.68 -16.938 -7.777 1 95.62 103 GLU B C 1
ATOM 2209 O O . GLU B 1 103 ? 15.641 -16.172 -7.684 1 95.62 103 GLU B O 1
ATOM 2214 N N . GLY B 1 104 ? 13.922 -17.047 -8.828 1 96.81 104 GLY B N 1
ATOM 2215 C CA . GLY B 1 104 ? 14.086 -16.078 -9.891 1 96.81 104 GLY B CA 1
ATOM 2216 C C . GLY B 1 104 ? 13.867 -14.648 -9.438 1 96.81 104 GLY B C 1
ATOM 2217 O O . GLY B 1 104 ? 14.625 -13.75 -9.797 1 96.81 104 GLY B O 1
ATOM 2218 N N . ILE B 1 105 ? 12.844 -14.43 -8.641 1 97.5 105 ILE B N 1
ATOM 2219 C CA . ILE B 1 105 ? 12.516 -13.102 -8.148 1 97.5 105 ILE B CA 1
ATOM 2220 C C . ILE B 1 105 ? 13.617 -12.609 -7.215 1 97.5 105 ILE B C 1
ATOM 2222 O O . ILE B 1 105 ? 13.961 -11.422 -7.219 1 97.5 105 ILE B O 1
ATOM 2226 N N . PHE B 1 106 ? 14.203 -13.461 -6.457 1 94.94 106 PHE B N 1
ATOM 2227 C CA . PHE B 1 106 ? 15.305 -13.094 -5.57 1 94.94 106 PHE B CA 1
ATOM 2228 C C . PHE B 1 106 ? 16.5 -12.586 -6.367 1 94.94 106 PHE B C 1
ATOM 2230 O O . PHE B 1 106 ? 17.125 -11.594 -5.992 1 94.94 106 PHE B O 1
ATOM 2237 N N . ALA B 1 107 ? 16.781 -13.266 -7.398 1 95 107 ALA B N 1
ATOM 2238 C CA . ALA B 1 107 ? 17.875 -12.828 -8.258 1 95 107 ALA B CA 1
ATOM 2239 C C . ALA B 1 107 ? 17.609 -11.414 -8.789 1 95 107 ALA B C 1
ATOM 2241 O O . ALA B 1 107 ? 18.516 -10.57 -8.781 1 95 107 ALA B O 1
ATOM 2242 N N . ILE B 1 108 ? 16.438 -11.188 -9.195 1 96.62 108 ILE B N 1
ATOM 2243 C CA . ILE B 1 108 ? 16.047 -9.875 -9.703 1 96.62 108 ILE B CA 1
ATOM 2244 C C . ILE B 1 108 ? 16.156 -8.836 -8.586 1 96.62 108 ILE B C 1
ATOM 2246 O O . ILE B 1 108 ? 16.641 -7.727 -8.812 1 96.62 108 ILE B O 1
ATOM 2250 N N . ALA B 1 109 ? 15.656 -9.172 -7.438 1 96 109 ALA B N 1
ATOM 2251 C CA . ALA B 1 109 ? 15.703 -8.258 -6.293 1 96 109 ALA B CA 1
ATOM 2252 C C . ALA B 1 109 ? 17.141 -7.84 -5.98 1 96 109 ALA B C 1
ATOM 2254 O O . ALA B 1 109 ? 17.391 -6.68 -5.648 1 96 109 ALA B O 1
ATOM 2255 N N . MET B 1 110 ? 18.016 -8.711 -6.047 1 91.69 110 MET B N 1
ATOM 2256 C CA . MET B 1 110 ? 19.438 -8.422 -5.824 1 91.69 110 MET B CA 1
ATOM 2257 C C . MET B 1 110 ? 19.953 -7.434 -6.859 1 91.69 110 MET B C 1
ATOM 2259 O O . MET B 1 110 ? 20.656 -6.48 -6.516 1 91.69 110 MET B O 1
ATOM 2263 N N . GLU B 1 111 ? 19.578 -7.633 -8.047 1 93.69 111 GLU B N 1
ATOM 2264 C CA . GLU B 1 111 ? 19.984 -6.742 -9.125 1 93.69 111 GLU B CA 1
ATOM 2265 C C . GLU B 1 111 ? 19.438 -5.336 -8.922 1 93.69 111 GLU B C 1
ATOM 2267 O O . GLU B 1 111 ? 20.062 -4.352 -9.32 1 93.69 111 GLU B O 1
ATOM 2272 N N . ARG B 1 112 ? 18.281 -5.285 -8.281 1 93.94 112 ARG B N 1
ATOM 2273 C CA . ARG B 1 112 ? 17.594 -4.012 -8.086 1 93.94 112 ARG B CA 1
ATOM 2274 C C . ARG B 1 112 ? 18 -3.369 -6.766 1 93.94 112 ARG B C 1
ATOM 2276 O O . ARG B 1 112 ? 17.438 -2.35 -6.363 1 93.94 112 ARG B O 1
ATOM 2283 N N . SER B 1 113 ? 18.891 -3.959 -6.008 1 91.06 113 SER B N 1
ATOM 2284 C CA . SER B 1 113 ? 19.406 -3.453 -4.738 1 91.06 113 SER B CA 1
ATOM 2285 C C . SER B 1 113 ? 18.297 -3.289 -3.713 1 91.06 113 SER B C 1
ATOM 2287 O O . SER B 1 113 ? 18.219 -2.271 -3.021 1 91.06 113 SER B O 1
ATOM 2289 N N . ILE B 1 114 ? 17.422 -4.219 -3.711 1 95.56 114 ILE B N 1
ATOM 2290 C CA . ILE B 1 114 ? 16.359 -4.289 -2.715 1 95.56 114 ILE B CA 1
ATOM 2291 C C . ILE B 1 114 ? 16.922 -4.82 -1.397 1 95.56 114 ILE B C 1
ATOM 2293 O O . ILE B 1 114 ? 17.625 -5.84 -1.377 1 95.56 114 ILE B O 1
ATOM 2297 N N . ASP B 1 115 ? 16.578 -4.176 -0.288 1 96 115 ASP B N 1
ATOM 2298 C CA . ASP B 1 115 ? 17.125 -4.551 1.014 1 96 115 ASP B CA 1
ATOM 2299 C C . ASP B 1 115 ? 16.094 -5.312 1.842 1 96 115 ASP B C 1
ATOM 2301 O O . ASP B 1 115 ? 16.453 -5.988 2.812 1 96 115 ASP B O 1
ATOM 2305 N N . LYS B 1 116 ? 14.906 -5.18 1.49 1 97.44 116 LYS B N 1
ATOM 2306 C CA . LYS B 1 116 ? 13.805 -5.82 2.203 1 97.44 116 LYS B CA 1
ATOM 2307 C C . LYS B 1 116 ? 12.742 -6.32 1.233 1 97.44 116 LYS B C 1
ATOM 2309 O O . LYS B 1 116 ? 12.328 -5.594 0.325 1 97.44 116 LYS B O 1
ATOM 2314 N N . LEU B 1 117 ? 12.352 -7.539 1.406 1 98.19 117 LEU B N 1
ATOM 2315 C CA . LEU B 1 117 ? 11.258 -8.117 0.63 1 98.19 117 LEU B CA 1
ATOM 2316 C C . LEU B 1 117 ? 10.047 -8.375 1.513 1 98.19 117 LEU B C 1
ATOM 2318 O O . LEU B 1 117 ? 10.18 -8.773 2.67 1 98.19 117 LEU B O 1
ATOM 2322 N N . THR B 1 118 ? 8.914 -8.117 0.963 1 98.38 118 THR B N 1
ATOM 2323 C CA . THR B 1 118 ? 7.668 -8.445 1.648 1 98.38 118 THR B CA 1
ATOM 2324 C C . THR B 1 118 ? 6.75 -9.258 0.742 1 98.38 118 THR B C 1
ATOM 2326 O O . THR B 1 118 ? 6.918 -9.266 -0.48 1 98.38 118 THR B O 1
ATOM 2329 N N . ALA B 1 119 ? 5.879 -9.969 1.339 1 98.19 119 ALA B N 1
ATOM 2330 C CA . ALA B 1 119 ? 4.785 -10.68 0.674 1 98.19 119 ALA B CA 1
ATOM 2331 C C . ALA B 1 119 ? 3.523 -10.664 1.53 1 98.19 119 ALA B C 1
ATOM 2333 O O . ALA B 1 119 ? 3.6 -10.742 2.76 1 98.19 119 ALA B O 1
ATOM 2334 N N . GLN B 1 120 ? 2.449 -10.578 0.858 1 97.94 120 GLN B N 1
ATOM 2335 C CA . GLN B 1 120 ? 1.162 -10.594 1.545 1 97.94 120 GLN B CA 1
ATOM 2336 C C . GLN B 1 120 ? 0.341 -11.82 1.15 1 97.94 120 GLN B C 1
ATOM 2338 O O . GLN B 1 120 ? 0.406 -12.273 0.007 1 97.94 120 GLN B O 1
ATOM 2343 N N . MET B 1 121 ? -0.413 -12.328 2.064 1 97.06 121 MET B N 1
ATOM 2344 C CA . MET B 1 121 ? -1.318 -13.445 1.827 1 97.06 121 MET B CA 1
ATOM 2345 C C . MET B 1 121 ? -2.328 -13.578 2.963 1 97.06 121 MET B C 1
ATOM 2347 O O . MET B 1 121 ? -2.158 -12.984 4.023 1 97.06 121 MET B O 1
ATOM 2351 N N . THR B 1 122 ? -3.391 -14.266 2.66 1 96 122 THR B N 1
ATOM 2352 C CA . THR B 1 122 ? -4.281 -14.609 3.76 1 96 122 THR B CA 1
ATOM 2353 C C . THR B 1 122 ? -3.686 -15.734 4.605 1 96 122 THR B C 1
ATOM 2355 O O . THR B 1 122 ? -3.057 -16.656 4.074 1 96 122 THR B O 1
ATOM 2358 N N . PRO B 1 123 ? -3.869 -15.703 5.898 1 94.62 123 PRO B N 1
ATOM 2359 C CA . PRO B 1 123 ? -3.189 -16.641 6.789 1 94.62 123 PRO B CA 1
ATOM 2360 C C . PRO B 1 123 ? -3.578 -18.094 6.52 1 94.62 123 PRO B C 1
ATOM 2362 O O . PRO B 1 123 ? -2.834 -19.016 6.867 1 94.62 123 PRO B O 1
ATOM 2365 N N . ASP B 1 124 ? -4.699 -18.328 5.902 1 94.06 124 ASP B N 1
ATOM 2366 C CA . ASP B 1 124 ? -5.172 -19.688 5.676 1 94.06 124 ASP B CA 1
ATOM 2367 C C . ASP B 1 124 ? -4.508 -20.312 4.445 1 94.06 124 ASP B C 1
ATOM 2369 O O . ASP B 1 124 ? -4.73 -21.484 4.133 1 94.06 124 ASP B O 1
ATOM 2373 N N . GLN B 1 125 ? -3.74 -19.547 3.768 1 92.38 125 GLN B N 1
ATOM 2374 C CA . GLN B 1 125 ? -2.938 -20.078 2.674 1 92.38 125 GLN B CA 1
ATOM 2375 C C . GLN B 1 125 ? -1.657 -20.734 3.195 1 92.38 125 GLN B C 1
ATOM 2377 O O . GLN B 1 125 ? -0.554 -20.266 2.891 1 92.38 125 GLN B O 1
ATOM 2382 N N . ILE B 1 126 ? -1.825 -21.797 3.779 1 91.56 126 ILE B N 1
ATOM 2383 C CA . ILE B 1 126 ? -0.788 -22.453 4.57 1 91.56 126 ILE B CA 1
ATOM 2384 C C . ILE B 1 126 ? 0.386 -22.828 3.668 1 91.56 126 ILE B C 1
ATOM 2386 O O . ILE B 1 126 ? 1.547 -22.656 4.043 1 91.56 126 ILE B O 1
ATOM 2390 N N . GLY B 1 127 ? 0.092 -23.391 2.504 1 92.38 127 GLY B N 1
ATOM 2391 C CA . GLY B 1 127 ? 1.149 -23.75 1.573 1 92.38 127 GLY B CA 1
ATOM 2392 C C . GLY B 1 127 ? 2.045 -22.578 1.201 1 92.38 127 GLY B C 1
ATOM 2393 O O . GLY B 1 127 ? 3.268 -22.734 1.15 1 92.38 127 GLY B O 1
ATOM 2394 N N . SER B 1 128 ? 1.461 -21.484 0.895 1 94.06 128 SER B N 1
ATOM 2395 C CA . SER B 1 128 ? 2.221 -20.281 0.559 1 94.06 128 SER B CA 1
ATOM 2396 C C . SER B 1 128 ? 3.049 -19.812 1.745 1 94.06 128 SER B C 1
ATOM 2398 O O . SER B 1 128 ? 4.238 -19.5 1.601 1 94.06 128 SER B O 1
ATOM 2400 N N . VAL B 1 129 ? 2.432 -19.75 2.877 1 95.31 129 VAL B N 1
ATOM 2401 C CA . VAL B 1 129 ? 3.115 -19.312 4.086 1 95.31 129 VAL B CA 1
ATOM 2402 C C . VAL B 1 129 ? 4.336 -20.188 4.34 1 95.31 129 VAL B C 1
ATOM 2404 O O . VAL B 1 129 ? 5.441 -19.688 4.547 1 95.31 129 VAL B O 1
ATOM 2407 N N . MET B 1 130 ? 4.164 -21.406 4.273 1 95.31 130 MET B N 1
ATOM 2408 C CA . MET B 1 130 ? 5.246 -22.359 4.523 1 95.31 130 MET B CA 1
ATOM 2409 C C . MET B 1 130 ? 6.363 -22.188 3.498 1 95.31 130 MET B C 1
ATOM 2411 O O . MET B 1 130 ? 7.543 -22.266 3.842 1 95.31 130 MET B O 1
ATOM 2415 N N . LEU B 1 131 ? 6 -22.031 2.295 1 96.31 131 LEU B N 1
ATOM 2416 C CA . LEU B 1 131 ? 6.988 -21.828 1.241 1 96.31 131 LEU B CA 1
ATOM 2417 C C . LEU B 1 131 ? 7.84 -20.594 1.525 1 96.31 131 LEU B C 1
ATOM 2419 O O . LEU B 1 131 ? 9.07 -20.672 1.52 1 96.31 131 LEU B O 1
ATOM 2423 N N . PHE B 1 132 ? 7.207 -19.5 1.812 1 96.88 132 PHE B N 1
ATOM 2424 C CA . PHE B 1 132 ? 7.938 -18.266 2.076 1 96.88 132 PHE B CA 1
ATOM 2425 C C . PHE B 1 132 ? 8.789 -18.391 3.33 1 96.88 132 PHE B C 1
ATOM 2427 O O . PHE B 1 132 ? 9.945 -17.969 3.35 1 96.88 132 PHE B O 1
ATOM 2434 N N . GLU B 1 133 ? 8.25 -18.984 4.305 1 95.31 133 GLU B N 1
ATOM 2435 C CA . GLU B 1 133 ? 9.008 -19.188 5.539 1 95.31 133 GLU B CA 1
ATOM 2436 C C . GLU B 1 133 ? 10.227 -20.078 5.301 1 95.31 133 GLU B C 1
ATOM 2438 O O . GLU B 1 133 ? 11.289 -19.844 5.875 1 95.31 133 GLU B O 1
ATOM 2443 N N . SER B 1 134 ? 10.055 -21.078 4.516 1 94.75 134 SER B N 1
ATOM 2444 C CA . SER B 1 134 ? 11.164 -21.969 4.199 1 94.75 134 SER B CA 1
ATOM 2445 C C . SER B 1 134 ? 12.289 -21.219 3.484 1 94.75 134 SER B C 1
ATOM 2447 O O . SER B 1 134 ? 13.43 -21.688 3.463 1 94.75 134 SER B O 1
ATOM 2449 N N . LEU B 1 135 ? 11.969 -20.094 2.957 1 93.88 135 LEU B N 1
ATOM 2450 C CA . LEU B 1 135 ? 12.953 -19.312 2.229 1 93.88 135 LEU B CA 1
ATOM 2451 C C . LEU B 1 135 ? 13.484 -18.156 3.09 1 93.88 135 LEU B C 1
ATOM 2453 O O . LEU B 1 135 ? 14.203 -17.297 2.6 1 93.88 135 LEU B O 1
ATOM 2457 N N . GLY B 1 136 ? 13.016 -18.109 4.328 1 93.62 136 GLY B N 1
ATOM 2458 C CA . GLY B 1 136 ? 13.617 -17.172 5.27 1 93.62 136 GLY B CA 1
ATOM 2459 C C . GLY B 1 136 ? 12.695 -16.016 5.629 1 93.62 136 GLY B C 1
ATOM 2460 O O . GLY B 1 136 ? 13.055 -15.164 6.445 1 93.62 136 GLY B O 1
ATOM 2461 N N . PHE B 1 137 ? 11.547 -15.961 5.062 1 97 137 PHE B N 1
ATOM 2462 C CA . PHE B 1 137 ? 10.578 -14.945 5.457 1 97 137 PHE B CA 1
ATOM 2463 C C . PHE B 1 137 ? 10.047 -15.219 6.863 1 97 137 PHE B C 1
ATOM 2465 O O . PHE B 1 137 ? 10.008 -16.359 7.305 1 97 137 PHE B O 1
ATOM 2472 N N . ARG B 1 138 ? 9.617 -14.117 7.484 1 96.56 138 ARG B N 1
ATOM 2473 C CA . ARG B 1 138 ? 8.969 -14.195 8.789 1 96.56 138 ARG B CA 1
ATOM 2474 C C . ARG B 1 138 ? 7.723 -13.312 8.836 1 96.56 138 ARG B C 1
ATOM 2476 O O . ARG B 1 138 ? 7.66 -12.281 8.156 1 96.56 138 ARG B O 1
ATOM 2483 N N . ALA B 1 139 ? 6.832 -13.766 9.688 1 96.75 139 ALA B N 1
ATOM 2484 C CA . ALA B 1 139 ? 5.648 -12.938 9.891 1 96.75 139 ALA B CA 1
ATOM 2485 C C . ALA B 1 139 ? 6.027 -11.586 10.5 1 96.75 139 ALA B C 1
ATOM 2487 O O . ALA B 1 139 ? 6.773 -11.531 11.477 1 96.75 139 ALA B O 1
ATOM 2488 N N . GLU B 1 140 ? 5.539 -10.562 9.898 1 98 140 GLU B N 1
ATOM 2489 C CA . GLU B 1 140 ? 5.887 -9.227 10.367 1 98 140 GLU B CA 1
ATOM 2490 C C . GLU B 1 140 ? 4.648 -8.453 10.812 1 98 140 GLU B C 1
ATOM 2492 O O . GLU B 1 140 ? 4.723 -7.617 11.711 1 98 140 GLU B O 1
ATOM 2497 N N . ALA B 1 141 ? 3.527 -8.695 10.203 1 98.19 141 ALA B N 1
ATOM 2498 C CA . ALA B 1 141 ? 2.32 -7.926 10.5 1 98.19 141 ALA B CA 1
ATOM 2499 C C . ALA B 1 141 ? 1.065 -8.711 10.133 1 98.19 141 ALA B C 1
ATOM 2501 O O . ALA B 1 141 ? 1.122 -9.641 9.32 1 98.19 141 ALA B O 1
ATOM 2502 N N . LEU B 1 142 ? -0.005 -8.375 10.758 1 98.06 142 LEU B N 1
ATOM 2503 C CA . LEU B 1 142 ? -1.345 -8.867 10.453 1 98.06 142 LEU B CA 1
ATOM 2504 C C . LEU B 1 142 ? -2.342 -7.715 10.375 1 98.06 142 LEU B C 1
ATOM 2506 O O . LEU B 1 142 ? -2.49 -6.949 11.328 1 98.06 142 LEU B O 1
ATOM 2510 N N . LEU B 1 143 ? -2.945 -7.582 9.266 1 98 143 LEU B N 1
ATOM 2511 C CA . LEU B 1 143 ? -3.975 -6.574 9.047 1 98 143 LEU B CA 1
ATOM 2512 C C . LEU B 1 143 ? -5.367 -7.191 9.117 1 98 143 LEU B C 1
ATOM 2514 O O . LEU B 1 143 ? -5.738 -8 8.258 1 98 143 LEU B O 1
ATOM 2518 N N . LYS B 1 144 ? -6.074 -6.777 10.047 1 97.25 144 LYS B N 1
ATOM 2519 C CA . LYS B 1 144 ? -7.359 -7.406 10.344 1 97.25 144 LYS B CA 1
ATOM 2520 C C . LYS B 1 144 ? -8.43 -6.953 9.352 1 97.25 144 LYS B C 1
ATOM 2522 O O . LYS B 1 144 ? -8.555 -5.762 9.07 1 97.25 144 LYS B O 1
ATOM 2527 N N . ASP B 1 145 ? -9.211 -7.938 8.805 1 97.12 145 ASP B N 1
ATOM 2528 C CA . ASP B 1 145 ? -10.359 -7.668 7.945 1 97.12 145 ASP B CA 1
ATOM 2529 C C . ASP B 1 145 ? -9.992 -6.699 6.824 1 97.12 145 ASP B C 1
ATOM 2531 O O . ASP B 1 145 ? -10.734 -5.754 6.547 1 97.12 145 ASP B O 1
ATOM 2535 N N . HIS B 1 146 ? -8.922 -6.98 6.227 1 97.94 146 HIS B N 1
ATOM 2536 C CA . HIS B 1 146 ? -8.336 -5.961 5.367 1 97.94 146 HIS B CA 1
ATOM 2537 C C . HIS B 1 146 ? -8.719 -6.172 3.908 1 97.94 146 HIS B C 1
ATOM 2539 O O . HIS B 1 146 ? -8.547 -5.281 3.078 1 97.94 146 HIS B O 1
ATOM 2545 N N . VAL B 1 147 ? -9.211 -7.316 3.574 1 97.69 147 VAL B N 1
ATOM 2546 C CA . VAL B 1 147 ? -9.703 -7.582 2.227 1 97.69 147 VAL B CA 1
ATOM 2547 C C . VAL B 1 147 ? -11.062 -8.273 2.301 1 97.69 147 VAL B C 1
ATOM 2549 O O . VAL B 1 147 ? -11.375 -8.93 3.293 1 97.69 147 VAL B O 1
ATOM 2552 N N . ARG B 1 148 ? -11.805 -8.062 1.2 1 96.88 148 ARG B N 1
ATOM 2553 C CA . ARG B 1 148 ? -13.117 -8.695 1.105 1 96.88 148 ARG B CA 1
ATOM 2554 C C . ARG B 1 148 ? -13.289 -9.398 -0.235 1 96.88 148 ARG B C 1
ATOM 2556 O O . ARG B 1 148 ? -12.992 -8.828 -1.286 1 96.88 148 ARG B O 1
ATOM 2563 N N . ASP B 1 149 ? -13.781 -10.648 -0.098 1 96.12 149 ASP B N 1
ATOM 2564 C CA . ASP B 1 149 ? -14.055 -11.375 -1.333 1 96.12 149 ASP B CA 1
ATOM 2565 C C . ASP B 1 149 ? -15.414 -10.977 -1.91 1 96.12 149 ASP B C 1
ATOM 2567 O O . ASP B 1 149 ? -16.094 -10.102 -1.367 1 96.12 149 ASP B O 1
ATOM 2571 N N . ARG B 1 150 ? -15.758 -11.523 -3.031 1 94.38 150 ARG B N 1
ATOM 2572 C CA . ARG B 1 150 ? -16.953 -11.094 -3.756 1 94.38 150 ARG B CA 1
ATOM 2573 C C . ARG B 1 150 ? -18.219 -11.43 -2.973 1 94.38 150 ARG B C 1
ATOM 2575 O O . ARG B 1 150 ? -19.266 -10.828 -3.205 1 94.38 150 ARG B O 1
ATOM 2582 N N . SER B 1 151 ? -18.156 -12.391 -2.055 1 95.25 151 SER B N 1
ATOM 2583 C CA . SER B 1 151 ? -19.312 -12.727 -1.221 1 95.25 151 SER B CA 1
ATOM 2584 C C . SER B 1 151 ? -19.469 -11.719 -0.087 1 95.25 151 SER B C 1
ATOM 2586 O O . SER B 1 151 ? -20.484 -11.734 0.615 1 95.25 151 SER B O 1
ATOM 2588 N N . GLY B 1 152 ? -18.5 -10.891 0.122 1 94.88 152 GLY B N 1
ATOM 2589 C CA . GLY B 1 152 ? -18.562 -9.891 1.171 1 94.88 152 GLY B CA 1
ATOM 2590 C C . GLY B 1 152 ? -17.859 -10.32 2.443 1 94.88 152 GLY B C 1
ATOM 2591 O O . GLY B 1 152 ? -17.812 -9.562 3.42 1 94.88 152 GLY B O 1
ATOM 2592 N N . LYS B 1 153 ? -17.312 -11.469 2.404 1 96.06 153 LYS B N 1
ATOM 2593 C CA . LYS B 1 153 ? -16.578 -11.961 3.57 1 96.06 153 LYS B CA 1
ATOM 2594 C C . LYS B 1 153 ? -15.219 -11.281 3.689 1 96.06 153 LYS B C 1
ATOM 2596 O O . LYS B 1 153 ? -14.453 -11.234 2.721 1 96.06 153 LYS B O 1
ATOM 2601 N N . SER B 1 154 ? -14.977 -10.812 4.879 1 96.19 154 SER B N 1
ATOM 2602 C CA . SER B 1 154 ? -13.695 -10.172 5.137 1 96.19 154 SER B CA 1
ATOM 2603 C C . SER B 1 154 ? -12.625 -11.188 5.523 1 96.19 154 SER B C 1
ATOM 2605 O O . SER B 1 154 ? -12.938 -12.227 6.117 1 96.19 154 SER B O 1
ATOM 2607 N N . HIS B 1 155 ? -11.398 -10.859 5.176 1 97.69 155 HIS B N 1
ATOM 2608 C CA . HIS B 1 155 ? -10.242 -11.68 5.508 1 97.69 155 HIS B CA 1
ATOM 2609 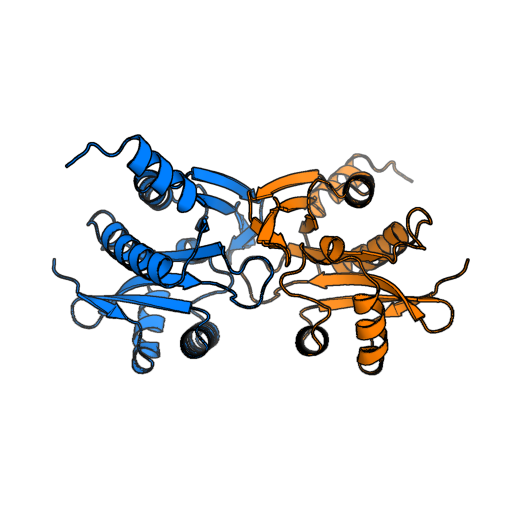C C . HIS B 1 155 ? -9.086 -10.828 6.012 1 97.69 155 HIS B C 1
ATOM 2611 O O . HIS B 1 155 ? -8.906 -9.695 5.562 1 97.69 155 HIS B O 1
ATOM 2617 N N . ASP B 1 156 ? -8.344 -11.453 6.977 1 97.88 156 ASP B N 1
ATOM 2618 C CA . ASP B 1 156 ? -7.094 -10.828 7.395 1 97.88 156 ASP B CA 1
ATOM 2619 C C . ASP B 1 156 ? -6.023 -10.969 6.312 1 97.88 156 ASP B C 1
ATOM 2621 O O . ASP B 1 156 ? -6.102 -11.859 5.465 1 97.88 156 ASP B O 1
ATOM 2625 N N . LEU B 1 157 ? -5.129 -10.031 6.355 1 97.81 157 LEU B N 1
ATOM 2626 C CA . LEU B 1 157 ? -3.945 -10.125 5.504 1 97.81 157 LEU B CA 1
ATOM 2627 C C . LEU B 1 157 ? -2.674 -10.188 6.344 1 97.81 157 LEU B C 1
ATOM 2629 O O . LEU B 1 157 ? -2.432 -9.312 7.176 1 97.81 157 LEU B O 1
ATOM 2633 N N . ALA B 1 158 ? -1.918 -11.203 6.137 1 97.94 158 ALA B N 1
ATOM 2634 C CA . ALA B 1 158 ? -0.602 -11.32 6.758 1 97.94 158 ALA B CA 1
ATOM 2635 C C . ALA B 1 158 ? 0.48 -10.703 5.879 1 97.94 158 ALA B C 1
ATOM 2637 O O . ALA B 1 158 ? 0.445 -10.836 4.652 1 97.94 158 ALA B O 1
ATOM 2638 N N . VAL B 1 159 ? 1.386 -10.047 6.5 1 98.38 159 VAL B N 1
ATOM 2639 C CA . VAL B 1 159 ? 2.574 -9.539 5.824 1 98.38 159 VAL B CA 1
ATOM 2640 C C . VAL B 1 159 ? 3.807 -10.305 6.297 1 98.38 159 VAL B C 1
ATOM 2642 O O . VAL B 1 159 ? 4.137 -10.297 7.484 1 98.38 159 VAL B O 1
ATOM 2645 N N . LEU B 1 160 ? 4.441 -10.969 5.371 1 98.12 160 LEU B N 1
ATOM 2646 C CA . LEU B 1 160 ? 5.727 -11.609 5.629 1 98.12 160 LEU B CA 1
ATOM 2647 C C . LEU B 1 160 ? 6.875 -10.75 5.105 1 98.12 160 LEU B C 1
ATOM 2649 O O . LEU B 1 160 ? 6.719 -10.047 4.102 1 98.12 160 LEU B O 1
ATOM 2653 N N . ALA B 1 161 ? 7.953 -10.844 5.797 1 98.25 161 ALA B N 1
ATOM 2654 C CA . ALA B 1 161 ? 9.094 -10.023 5.395 1 98.25 161 ALA B CA 1
ATOM 2655 C C . ALA B 1 161 ? 10.391 -10.836 5.418 1 98.25 161 ALA B C 1
ATOM 2657 O O . ALA B 1 161 ? 10.508 -11.797 6.18 1 98.25 161 ALA B O 1
ATOM 2658 N N . TYR B 1 162 ? 11.227 -10.484 4.566 1 96.44 162 TYR B N 1
ATOM 2659 C CA . TYR B 1 162 ? 12.586 -11 4.434 1 96.44 162 TYR B CA 1
ATOM 2660 C C . TYR B 1 162 ? 13.602 -9.859 4.398 1 96.44 162 TYR B C 1
ATOM 2662 O O . TYR B 1 162 ? 13.57 -9.016 3.5 1 96.44 162 TYR B O 1
ATOM 2670 N N . AS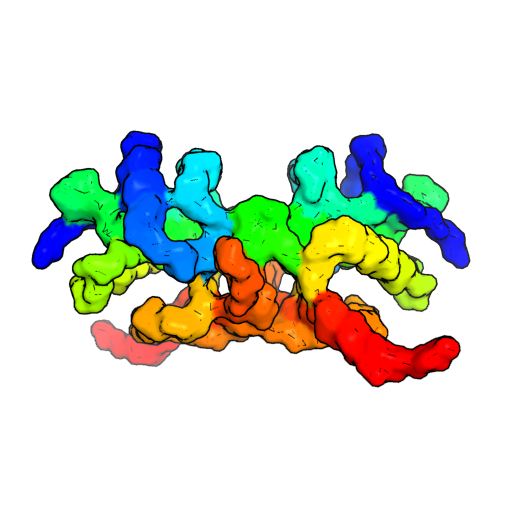P B 1 163 ? 14.445 -9.82 5.383 1 92.38 163 ASP B N 1
ATOM 2671 C CA . ASP B 1 163 ? 15.523 -8.836 5.434 1 92.38 163 ASP B CA 1
ATOM 2672 C C . ASP B 1 163 ? 16.766 -9.344 4.691 1 92.38 163 ASP B C 1
ATOM 2674 O O . ASP B 1 163 ? 17.516 -10.164 5.215 1 92.38 163 ASP B O 1
ATOM 2678 N N . VAL B 1 164 ? 16.969 -8.836 3.545 1 84.25 164 VAL B N 1
ATOM 2679 C CA . VAL B 1 164 ? 18.031 -9.32 2.674 1 84.25 164 VAL B CA 1
ATOM 2680 C C . VAL B 1 164 ? 19.391 -9.086 3.336 1 84.25 164 VAL B C 1
ATOM 2682 O O . VAL B 1 164 ? 20.234 -9.984 3.363 1 84.25 164 VAL B O 1
ATOM 2685 N N . ALA B 1 165 ? 19.516 -7.867 3.848 1 74.81 165 ALA B N 1
ATOM 2686 C CA . ALA B 1 165 ? 20.781 -7.512 4.457 1 74.81 165 ALA B CA 1
ATOM 2687 C C . ALA B 1 165 ? 21.078 -8.391 5.676 1 74.81 165 ALA B C 1
ATOM 2689 O O . ALA B 1 165 ? 22.203 -8.836 5.871 1 74.81 165 ALA B O 1
ATOM 2690 N N . ARG B 1 166 ? 20.125 -8.664 6.426 1 71.19 166 ARG B N 1
ATOM 2691 C CA . ARG B 1 166 ? 20.312 -9.445 7.641 1 71.19 166 ARG B CA 1
ATOM 2692 C C . ARG B 1 166 ? 20.641 -10.898 7.312 1 71.19 166 ARG B C 1
ATOM 2694 O O . ARG B 1 166 ? 21.547 -11.484 7.914 1 71.19 166 ARG B O 1
ATOM 2701 N N . VAL B 1 167 ? 20 -11.398 6.336 1 70.38 167 VAL B N 1
ATOM 2702 C CA . VAL B 1 167 ? 20.188 -12.805 5.988 1 70.38 167 VAL B CA 1
ATOM 2703 C C . VAL B 1 167 ? 21.562 -12.992 5.336 1 70.38 167 VAL B C 1
ATOM 2705 O O . VAL B 1 167 ? 22.25 -13.977 5.609 1 70.38 167 VAL B O 1
ATOM 2708 N N . GLN B 1 168 ? 21.875 -12.008 4.562 1 69.56 168 GLN B N 1
ATOM 2709 C CA . GLN B 1 168 ? 23.188 -12.07 3.949 1 69.56 168 GLN B CA 1
ATOM 2710 C C . GLN B 1 168 ? 24.297 -11.984 5.004 1 69.56 168 GLN B C 1
ATOM 2712 O O . GLN B 1 168 ? 25.281 -12.703 4.926 1 69.56 168 GLN B O 1
ATOM 2717 N N . ALA B 1 169 ? 24.062 -11.156 6.012 1 67.94 169 ALA B N 1
ATOM 2718 C CA . ALA B 1 169 ? 25.047 -11.023 7.09 1 67.94 169 ALA B CA 1
ATOM 2719 C C . ALA B 1 169 ? 25.141 -12.305 7.91 1 67.94 169 ALA B C 1
ATOM 2721 O O . ALA B 1 169 ? 26.234 -12.711 8.32 1 67.94 169 ALA B O 1
ATOM 2722 N N . GLN B 1 170 ? 24 -12.883 8.062 1 64.19 170 GLN B N 1
ATOM 2723 C CA . GLN B 1 170 ? 23.969 -14.141 8.812 1 64.19 170 GLN B CA 1
ATOM 2724 C C . GLN B 1 170 ? 24.641 -15.266 8.031 1 64.19 170 GLN B C 1
ATOM 2726 O O . GLN B 1 170 ? 25.328 -16.109 8.617 1 64.19 170 GLN B O 1
ATOM 2731 N N . HIS B 1 171 ? 24.359 -15.188 6.812 1 65.5 171 HIS B N 1
ATOM 2732 C CA . HIS B 1 171 ? 25 -16.188 5.973 1 65.5 171 HIS B CA 1
ATOM 2733 C C . HIS B 1 171 ? 26.516 -15.992 5.949 1 65.5 171 HIS B C 1
ATOM 2735 O O . HIS B 1 171 ? 27.266 -16.969 5.988 1 65.5 171 HIS B O 1
ATOM 2741 N N . ARG B 1 172 ? 26.781 -14.75 5.875 1 63.38 172 ARG B N 1
ATOM 2742 C CA . ARG B 1 172 ? 28.219 -14.43 5.898 1 63.38 172 ARG B CA 1
ATOM 2743 C C . ARG B 1 172 ? 28.828 -14.773 7.246 1 63.38 172 ARG B C 1
ATOM 2745 O O . ARG B 1 172 ? 29.953 -15.281 7.312 1 63.38 172 ARG B O 1
ATOM 2752 N N . ALA B 1 173 ? 27.984 -14.422 8.203 1 63.88 173 ALA B N 1
ATOM 2753 C CA . ALA B 1 173 ? 28.484 -14.664 9.555 1 63.88 173 ALA B CA 1
ATOM 2754 C C . ALA B 1 173 ? 28.578 -16.156 9.836 1 63.88 173 ALA B C 1
ATOM 2756 O O . ALA B 1 173 ? 29.516 -16.609 10.508 1 63.88 173 ALA B O 1
ATOM 2757 N N . PHE B 1 174 ? 27.484 -16.719 9.258 1 59.03 174 PHE B N 1
ATOM 2758 C CA . PHE B 1 174 ? 27.453 -18.156 9.484 1 59.03 174 PHE B CA 1
ATOM 2759 C C . PHE B 1 174 ? 28.172 -18.891 8.352 1 59.03 174 PHE B C 1
ATOM 2761 O O . PHE B 1 174 ? 28.406 -20.094 8.438 1 59.03 174 PHE B O 1
ATOM 2768 N N . GLY B 1 175 ? 27.906 -18.406 6.992 1 50.44 175 GLY B N 1
ATOM 2769 C CA . GLY B 1 175 ? 28.703 -18.984 5.93 1 50.44 175 GLY B CA 1
ATOM 2770 C C . GLY B 1 175 ? 30.141 -19.219 6.324 1 50.44 175 GLY B C 1
ATOM 2771 O O . GLY B 1 175 ? 30.828 -18.281 6.75 1 50.44 175 GLY B O 1
ATOM 2772 N N . ILE B 1 176 ? 30.5 -20.594 6.348 1 44.72 176 ILE B N 1
ATOM 2773 C CA . ILE B 1 176 ? 31.734 -21.359 6.387 1 44.72 176 ILE B CA 1
ATOM 2774 C C . ILE B 1 176 ? 32.656 -20.906 5.262 1 44.72 176 ILE B C 1
ATOM 2776 O O . ILE B 1 176 ? 32.219 -20.672 4.137 1 44.72 176 ILE B O 1
ATOM 2780 N N . GLU B 1 177 ? 33.906 -20.438 5.438 1 37.16 177 GLU B N 1
ATOM 2781 C CA . GLU B 1 177 ? 35.031 -20.547 4.547 1 37.16 177 GLU B CA 1
ATOM 2782 C C . GLU B 1 177 ? 34.875 -21.688 3.547 1 37.16 177 GLU B C 1
ATOM 2784 O O . GLU B 1 177 ? 34.688 -22.844 3.938 1 37.16 177 GLU B O 1
ATOM 2789 N N . ASP B 1 178 ? 34.219 -21.5 2.336 1 29.16 178 ASP B N 1
ATOM 2790 C CA . ASP B 1 178 ? 35 -22.391 1.501 1 29.16 178 ASP B CA 1
ATOM 2791 C C . ASP B 1 178 ? 36.5 -22.156 1.696 1 29.16 178 ASP B C 1
ATOM 2793 O O . ASP B 1 178 ? 36.938 -21.016 1.843 1 29.16 178 ASP B O 1
#

Nearest PDB structures (foldseek):
  2ge3-assembly1_B  TM=8.840E-01  e=8.460E-13  Agrobacterium tumefaciens
  2j8n-assembly1_A  TM=8.353E-01  e=8.460E-13  Pseudomonas aeruginosa
  8gxf-assembly2_C  TM=7.800E-01  e=2.392E-12  Pseudomonas flexibilis
  8gxk-assembly2_C  TM=7.484E-01  e=2.906E-12  Pseudomonas jinjuensis
  8gxj-assembly1_A  TM=7.948E-01  e=7.007E-11  Pseudomonas aeruginosa PAO1

Solvent-accessible surface area (backbone atoms only — not comparable to full-atom values): 19146 Å² total; per-residue (Å²): 137,79,65,49,78,44,71,68,53,90,84,41,56,64,50,49,40,54,38,40,64,72,48,62,68,80,77,42,50,61,39,68,42,60,58,64,38,67,68,48,48,51,50,50,52,51,34,36,74,73,64,34,32,52,45,38,34,27,32,42,96,93,32,56,46,31,37,30,32,40,37,39,45,81,75,28,27,32,39,42,37,29,39,47,45,76,47,66,36,82,90,47,61,94,68,55,52,68,59,55,45,48,53,54,48,50,56,51,36,58,75,67,61,40,44,30,38,32,36,60,34,45,77,83,43,51,70,61,52,51,52,45,39,75,73,61,32,40,85,49,33,52,39,75,62,46,26,39,50,96,89,64,52,64,35,46,35,30,34,31,34,29,54,46,60,58,51,51,48,45,40,56,70,63,50,69,82,124,139,78,65,48,77,44,72,67,53,89,84,41,55,65,53,50,43,54,38,40,64,72,48,61,68,80,78,42,50,60,41,68,43,59,57,65,39,68,66,48,48,51,50,50,52,51,33,35,75,71,65,36,32,51,44,40,33,26,32,43,97,92,32,55,47,31,38,30,34,39,37,40,45,81,75,27,28,32,39,43,37,28,39,46,45,77,46,67,35,81,89,47,61,94,69,54,52,68,58,57,45,48,53,53,48,50,54,51,37,56,76,67,61,40,44,31,38,32,36,59,35,47,76,84,45,51,71,60,53,50,52,45,40,75,72,61,30,39,86,51,35,53,41,75,63,48,26,40,49,96,88,64,52,66,34,46,35,31,32,30,35,30,53,48,60,58,50,49,47,46,38,56,70,62,50,69,81,124

InterPro domains:
  IPR000182 GNAT domain [PF00583] (54-137)
  IPR000182 GNAT domain [PS51186] (3-163)
  IPR016181 Acyl-CoA N-acyltransferase [SSF55729] (1-165)
  IPR050832 Bacterial Acetyltransferase [PTHR43877] (2-146)

pLDDT: mean 92.74, std 10.94, range [29.16, 98.62]

Sequence (356 aa):
MSYRIRRFAPTDRDAMLAFAEGLPEHDLLFLGRDLKHPRVVDAWQSAIEEGWIDSLVAEEDERFVGTAALVRDPLGWSAHVGEIRLLVSPTKRGAGLGRDLLEGIFAIAMERSIDKLTAQMTPDQIGSVMLFESLGFRAEALLKDHVRDRSGKSHDLAVLAYDVARVQAQHRAFGIEDMSYRIRRFAPTDRDAMLAFAEGLPEHDLLFLGRDLKHPRVVDAWQSAIEEGWIDSLVAEEDERFVGTAALVRDPLGWSAHVGEIRLLVSPTKRGAGLGRDLLEGIFAIAMERSIDKLTAQMTPDQIGSVMLFESLGFRAEALLKDHVRDRSGKSHDLAVLAYDVARVQAQHRAFGIED

Secondary structure (DSSP, 8-state):
---EEEE--GGGHHHHHHHHHTS-GGGGTTSSB-TTSHHHHHHHHHHHHTTSEEEEEEEETTEEEEEEEEE--TTBTTTTEEEEEEEE-GGGTTTTHHHHHHHHHHHHHHHTT--EEEEEE-TT-HHHHHHHHHTT-EEEEEEEEEEE-TTS-EEEEEEEEEEHHHHHHHHHHHS---/---EEEE--GGGHHHHHHHHHTS-GGGGTTSSB-TTSHHHHHHHHHHHHTTSEEEEEEEETTEEEEEEEEE--TTBTTTTEEEEEEEE-GGGTTTTHHHHHHHHHHHHHHHTT--EEEEEE-TT-HHHHHHHHHTT-EEEEEEEEEEE-TTS-EEEEEEEEEEHHHHHHHHHHH----

Foldseek 3Di:
DDKDKDWDDPVCLVLQLVQLVQDDLQLCFQPPDRSNDSVNSVVVVVCVVVPQKTKMFIDDPNHTFKMKMWGADCVDPQRLETEMRIDGHPVCPPVCVRVVRVVVVVVVSVVSNRFKYKYKHFVVPPSVVVSVVVVPKDWDDKAFQPTATPVGDGTIMTMIMDGNVVVVVCCVVVVDDD/DDKDKDWDDPVCLVLQLVQLVQDDLQLCFQPPDRSNDSVNSVVVVVCVVVPQKTKMFIDDPNHTFKMKMWGADCVDPQRLETEMRIDGHPVCPPVCVRVVRVVVVVVVSVVSNRFKYKYKHFPVPPSVVVSVVVVPKDWDDKAFQPTATPVGDGTIMTMIMDGNVVVVVCCVVVVDDD

Organism: NCBI:txid2759526